Protein 8FDS (pdb70)

GO terms:
  GO:0005758 mitochondrial intermembrane space (C, IDA)
  GO:0039529 RIG-I signaling pathway (P, IDA)
  GO:0140374 antiviral innate immune response (P, IDA)
  GO:0140545 ATP-dependent protein disaggregase activity (F, IDA)
  GO:0005758 mitochondrial intermembrane space (C, EXP)
  GO:0016887 ATP hydrolysis activity (F, EXP)
  GO:0005758 mitochondrial intermembrane space (C, IMP)
  GO:0016887 ATP hydrolysis activity (F, IMP)
  GO:0030851 granulocyte differentiation (P, IMP)
  GO:0140545 ATP-dependent protein disaggregase activity (F, IMP)
  GO:0005515 protein binding (F, IPI)
  GO:0005739 mitochondrion (C, HTP)
  GO:0034605 cellular response to heat (P, IDA)

Radius of gyration: 15.97 Å; Cα contacts (8 Å, |Δi|>4): 301; chains: 1; bounding box: 43×37×33 Å

InterPro domains:
  IPR001270 ClpA/B family [PR00300] (377-395)
  IPR001270 ClpA/B family [PR00300] (423-441)
  IPR001270 ClpA/B family [PR00300] (452-470)
  IPR001270 ClpA/B family [PR00300] (485-499)
  IPR002110 Ankyrin repeat [PF12796] (130-196)
  IPR002110 Ankyrin repeat [PF12796] (258-323)
  IPR002110 Ankyrin repeat [PS50088] (133-165)
  IPR002110 Ankyrin repeat [PS50088] (166-198)
  IPR002110 Ankyrin repeat [PS50088] (265-297)
  IPR002110 Ankyrin repeat [SM00248] (133-162)
  IPR002110 Ankyrin repeat [SM00248] (166-195)
  IPR002110 Ankyrin repeat [SM00248] (265-294)
  IPR003593 AAA+ ATPase domain [SM00382] (373-527)
  IPR003959 ATPase, AAA-type, core [PF07724] (376-565)
  IPR019489 Clp ATPase, C-terminal [PF10431] (574-650)
  IPR019489 Clp ATPase, C-terminal [SM01086] (571-660)
  IPR027417 P-loop containing nucleoside triphosphate hydrolase [G3DSA:3.40.50.300] (332-569)
  IPR027417 P-loop containing nucleoside triphosphate hydrolase [SSF52540] (339-656)
  IPR036770 Ankyrin repeat-containing domain superfamily [G3DSA:1.25.40.20] (120-212)
  IPR036770 Ankyrin repeat-containing domain superfamily [G3DSA:1.25.40.20] (244-331)

Sequence (178 aa):
PSNKDAALLEAARANNMQQEVSRLLSEGADVNAKHRLGWTALMVAAINRNNSVVQVLLAAGADPNLGDDFSSVYKTAKEQGIHSLEVLITREDDFNNRLNNRASFKGCTALHYAVLADDYRTVKELLDGGANPLQRNEEMGHTPLDYAREGEVMKLLRTSSEAKYQEKQRKRELEEHHHHHH

Structure (mmCIF, N/CA/C/O backbone):
data_8FDS
#
_entry.id   8FDS
#
_cell.length_a   60.440
_cell.length_b   60.440
_cell.length_c   180.313
_cell.angle_alpha   90.00
_cell.angle_beta   90.00
_cell.angle_gamma   120.00
#
_symmetry.space_group_name_H-M   'P 65 2 2'
#
loop_
_entity.id
_entity.type
_entity.pdbx_description
1 polymer 'Caseinolytic peptidase B protein homolog'
2 non-polymer 'FORMIC ACID'
3 water water
#
loop_
_atom_site.group_PDB
_atom_site.id
_atom_site.type_symbol
_atom_site.label_atom_id
_atom_site.label_alt_id
_atom_site.label_comp_id
_atom_site.label_asym_id
_atom_site.label_entity_id
_atom_site.label_seq_id
_atom_site.pdbx_PDB_ins_code
_atom_site.Cartn_x
_atom_site.Cartn_y
_atom_site.Cartn_z
_atom_site.occupancy
_atom_site.B_iso_or_equiv
_atom_site.auth_seq_id
_atom_site.auth_comp_id
_atom_site.auth_asym_id
_atom_site.auth_atom_id
_atom_site.pdbx_PDB_model_num
ATOM 1 N N . PRO A 1 5 ? -23.188 21.334 7.206 1.00 61.85 131 PRO A N 1
ATOM 2 C CA . PRO A 1 5 ? -22.355 21.738 8.344 1.00 64.63 131 PRO A CA 1
ATOM 3 C C . PRO A 1 5 ? -22.752 23.096 8.936 1.00 59.69 131 PRO A C 1
ATOM 4 O O . PRO A 1 5 ? -23.556 23.809 8.348 1.00 58.09 131 PRO A O 1
ATOM 8 N N . SER A 1 6 ? -22.181 23.426 10.094 1.00 51.23 132 SER A N 1
ATOM 9 C CA . SER A 1 6 ? -22.431 24.675 10.804 1.00 44.22 132 SER A CA 1
ATOM 10 C C . SER A 1 6 ? -21.983 25.884 9.977 1.00 36.96 132 SER A C 1
ATOM 11 O O . SER A 1 6 ? -21.283 25.755 8.971 1.00 35.01 132 SER A O 1
ATOM 14 N N . ASN A 1 7 ? -22.374 27.083 10.437 1.00 35.11 133 ASN A N 1
ATOM 15 C CA . ASN A 1 7 ? -22.005 28.311 9.733 1.00 32.08 133 ASN A CA 1
ATOM 16 C C . ASN A 1 7 ? -20.495 28.517 9.708 1.00 29.53 133 ASN A C 1
ATOM 17 O O . ASN A 1 7 ? -19.936 28.904 8.675 1.00 28.90 133 ASN A O 1
ATOM 22 N N . LYS A 1 8 ? -19.823 28.276 10.841 1.00 31.50 134 LYS A N 1
ATOM 23 C CA . LYS A 1 8 ? -18.374 28.448 10.913 1.00 32.70 134 LYS A CA 1
ATOM 24 C C . LYS A 1 8 ? -17.644 27.446 10.019 1.00 31.72 134 LYS A C 1
ATOM 25 O O . LYS A 1 8 ? -16.646 27.791 9.370 1.00 28.87 134 LYS A O 1
ATOM 31 N N . ASP A 1 9 ? -18.101 26.188 10.003 1.00 28.71 135 ASP A N 1
ATOM 32 C CA . ASP A 1 9 ? -17.489 25.180 9.141 1.00 30.90 135 ASP A CA 1
ATOM 33 C C . ASP A 1 9 ? -17.702 25.512 7.669 1.00 29.13 135 ASP A C 1
ATOM 34 O O . ASP A 1 9 ? -16.812 25.278 6.839 1.00 28.69 135 ASP A O 1
ATOM 39 N N . ALA A 1 10 ? -18.890 26.029 7.322 1.00 29.01 136 ALA A N 1
ATOM 40 C CA . ALA A 1 10 ? -19.166 26.396 5.933 1.00 24.96 136 ALA A CA 1
ATOM 41 C C . ALA A 1 10 ? -18.313 27.581 5.498 1.00 26.86 136 ALA A C 1
ATOM 42 O O . ALA A 1 10 ? -17.794 27.605 4.372 1.00 24.59 136 ALA A O 1
ATOM 44 N N . ALA A 1 11 ? -18.159 28.575 6.378 1.00 24.09 137 ALA A N 1
ATOM 45 C CA . ALA A 1 11 ? -17.291 29.707 6.072 1.00 25.42 137 ALA A CA 1
ATOM 46 C C . ALA A 1 11 ? -15.837 29.263 5.948 1.00 27.88 137 ALA A C 1
ATOM 47 O O . ALA A 1 11 ? -15.092 29.815 5.131 1.00 27.68 137 ALA A O 1
ATOM 49 N N . LEU A 1 12 ? -15.412 28.281 6.746 1.00 24.20 138 LEU A N 1
ATOM 50 C CA . LEU A 1 12 ? -14.022 27.831 6.666 1.00 27.73 138 LEU A CA 1
ATOM 51 C C . LEU A 1 12 ? -13.735 27.192 5.318 1.00 25.77 138 LEU A C 1
ATOM 52 O O . LEU A 1 12 ? -12.690 27.443 4.702 1.00 25.61 138 LEU A O 1
ATOM 57 N N . LEU A 1 13 ? -14.650 26.356 4.843 1.00 23.39 139 LEU A N 1
ATOM 58 C CA . LEU A 1 13 ? -14.455 25.751 3.530 1.00 24.91 139 LEU A CA 1
ATOM 59 C C . LEU A 1 13 ? -14.352 26.815 2.451 1.00 28.14 139 LEU A C 1
ATOM 60 O O . LEU A 1 13 ? -13.516 26.712 1.545 1.00 25.94 139 LEU A O 1
ATOM 65 N N . GLU A 1 14 ? -15.175 27.868 2.542 1.00 26.46 140 GLU A N 1
ATOM 66 C CA . GLU A 1 14 ? -15.086 28.928 1.546 1.00 26.45 140 GLU A CA 1
ATOM 67 C C . GLU A 1 14 ? -13.784 29.715 1.682 1.00 27.78 140 GLU A C 1
ATOM 68 O O . GLU A 1 14 ? -13.167 30.062 0.672 1.00 32.10 140 GLU A O 1
ATOM 74 N N . ALA A 1 15 ? -13.348 30.015 2.911 1.00 27.84 141 ALA A N 1
ATOM 75 C CA . ALA A 1 15 ? -12.090 30.745 3.072 1.00 29.07 141 ALA A CA 1
ATOM 76 C C . ALA A 1 15 ? -10.900 29.907 2.625 1.00 30.23 141 ALA A C 1
ATOM 77 O O . ALA A 1 15 ? -9.920 30.455 2.106 1.00 28.33 141 ALA A O 1
ATOM 79 N N . ALA A 1 16 ? -10.965 28.590 2.828 1.00 26.29 142 ALA A N 1
ATOM 80 C CA . ALA A 1 16 ? -9.892 27.707 2.377 1.00 24.79 142 ALA A CA 1
ATOM 81 C C . ALA A 1 16 ? -9.836 27.658 0.859 1.00 27.45 142 ALA A C 1
ATOM 82 O O . ALA A 1 16 ? -8.747 27.672 0.264 1.00 26.64 142 ALA A O 1
ATOM 84 N N . ARG A 1 17 ? -11.010 27.651 0.214 1.00 24.47 143 ARG A N 1
ATOM 85 C CA . ARG A 1 17 ? -11.077 27.704 -1.239 1.00 27.55 143 ARG A CA 1
ATOM 86 C C . ARG A 1 17 ? -10.564 29.036 -1.776 1.00 30.88 143 ARG A C 1
ATOM 87 O O . ARG A 1 17 ? -9.838 29.066 -2.773 1.00 29.74 143 ARG A O 1
ATOM 95 N N . ALA A 1 18 ? -10.940 30.147 -1.141 1.00 27.96 144 ALA A N 1
ATOM 96 C CA . ALA A 1 18 ? -10.635 31.482 -1.639 1.00 30.60 144 ALA A CA 1
ATOM 97 C C . ALA A 1 18 ? -9.229 31.957 -1.291 1.00 34.00 144 ALA A C 1
ATOM 98 O O . ALA A 1 18 ? -8.864 33.067 -1.698 1.00 33.98 144 ALA A O 1
ATOM 100 N N . ASN A 1 19 ? -8.439 31.167 -0.559 1.00 27.22 145 ASN A N 1
ATOM 101 C CA . ASN A 1 19 ? -7.085 31.577 -0.140 1.00 33.90 145 ASN A CA 1
ATOM 102 C C . ASN A 1 19 ? -7.137 32.837 0.716 1.00 38.51 145 ASN A C 1
ATOM 103 O O . ASN A 1 19 ? -6.280 33.723 0.618 1.00 38.10 145 ASN A O 1
ATOM 108 N N . ASN A 1 20 ? -8.163 32.918 1.557 1.00 36.80 146 ASN A N 1
ATOM 109 C CA . ASN A 1 20 ? -8.360 34.064 2.435 1.00 41.24 146 ASN A CA 1
ATOM 110 C C . ASN A 1 20 ? -7.703 33.703 3.755 1.00 41.52 146 ASN A C 1
ATOM 111 O O . ASN A 1 20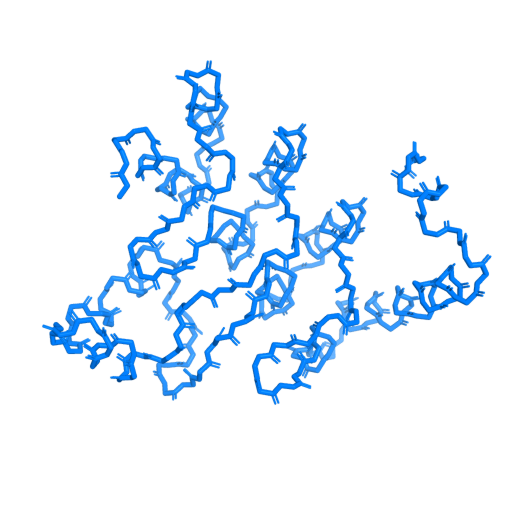 ? -8.283 33.012 4.599 1.00 38.61 146 ASN A O 1
ATOM 116 N N . MET A 1 21 ? -6.471 34.167 3.925 1.00 47.82 147 MET A N 1
ATOM 117 C CA . MET A 1 21 ? -5.655 33.685 5.026 1.00 49.64 147 MET A CA 1
ATOM 118 C C . MET A 1 21 ? -6.156 34.210 6.367 1.00 48.34 147 MET A C 1
ATOM 119 O O . MET A 1 21 ? -6.166 33.471 7.362 1.00 45.92 147 MET A O 1
ATOM 124 N N A GLN A 1 22 ? -6.588 35.474 6.406 0.49 50.49 148 GLN A N 1
ATOM 125 N N B GLN A 1 22 ? -6.579 35.478 6.410 0.51 50.49 148 GLN A N 1
ATOM 126 C CA A GLN A 1 22 ? -7.081 36.053 7.651 0.49 51.04 148 GLN A CA 1
ATOM 127 C CA B GLN A 1 22 ? -7.084 36.059 7.651 0.51 51.03 148 GLN A CA 1
ATOM 128 C C A GLN A 1 22 ? -8.301 35.296 8.161 0.49 49.05 148 GLN A C 1
ATOM 129 C C B GLN A 1 22 ? -8.301 35.298 8.160 0.51 49.05 148 GLN A C 1
ATOM 130 O O A GLN A 1 22 ? -8.398 34.990 9.355 0.49 51.13 148 GLN A O 1
ATOM 131 O O B GLN A 1 22 ? -8.396 34.987 9.354 0.51 51.15 148 GLN A O 1
ATOM 142 N N . GLU A 1 23 ? -9.238 34.976 7.264 1.00 47.45 149 GLU A N 1
ATOM 143 C CA . GLU A 1 23 ? -10.478 34.335 7.686 1.00 41.91 149 GLU A CA 1
ATOM 144 C C . GLU A 1 23 ? -10.253 32.911 8.172 1.00 37.87 149 GLU A C 1
ATOM 145 O O . GLU A 1 23 ? -10.865 32.497 9.161 1.00 37.72 149 GLU A O 1
ATOM 151 N N . VAL A 1 24 ? -9.414 32.128 7.483 1.00 39.54 150 VAL A N 1
ATOM 152 C CA . VAL A 1 24 ? -9.117 30.782 7.979 1.00 33.74 150 VAL A CA 1
ATOM 153 C C . VAL A 1 24 ? -8.662 30.832 9.434 1.00 39.85 150 VAL A C 1
ATOM 154 O O . VAL A 1 24 ? -9.192 30.114 10.293 1.00 32.23 150 VAL A O 1
ATOM 158 N N . SER A 1 25 ? -7.661 31.669 9.726 1.00 40.80 151 SER A N 1
ATOM 159 C CA . SER A 1 25 ? -7.166 31.785 11.096 1.00 46.79 151 SER A CA 1
ATOM 160 C C . SER A 1 25 ? -8.278 32.188 12.056 1.00 45.93 151 SER A C 1
ATOM 161 O O . SER A 1 25 ? -8.447 31.576 13.118 1.00 46.10 151 SER A O 1
ATOM 164 N N . ARG A 1 26 ? -9.043 33.224 11.704 1.00 45.14 152 ARG A N 1
ATOM 165 C CA . ARG A 1 26 ? -10.122 33.665 12.582 1.00 43.03 152 ARG A CA 1
ATOM 166 C C . ARG A 1 26 ? -11.084 32.525 12.890 1.00 43.77 152 ARG A C 1
ATOM 167 O O . ARG A 1 26 ? -11.390 32.257 14.059 1.00 44.53 152 ARG A O 1
ATOM 175 N N . LEU A 1 27 ? -11.551 31.821 11.850 1.00 42.86 153 LEU A N 1
ATOM 176 C CA . LEU A 1 27 ? -12.582 30.804 12.042 1.00 39.63 153 LEU A CA 1
ATOM 177 C C . LEU A 1 27 ? -12.076 29.660 12.915 1.00 38.77 153 LEU A C 1
ATOM 178 O O . LEU A 1 27 ? -12.810 29.149 13.769 1.00 42.54 153 LEU A O 1
ATOM 183 N N . LEU A 1 28 ? -10.820 29.251 12.727 1.00 39.30 154 LEU A N 1
ATOM 184 C CA . LEU A 1 28 ? -10.269 28.187 13.561 1.00 43.12 154 LEU A CA 1
ATOM 185 C C . LEU A 1 28 ? -10.261 28.587 15.038 1.00 47.10 154 LEU A C 1
ATOM 186 O O . LEU A 1 28 ? -10.572 27.765 15.909 1.00 46.34 154 LEU A O 1
ATOM 191 N N . SER A 1 29 ? -9.967 29.861 15.337 1.00 50.31 155 SER A N 1
ATOM 192 C CA . SER A 1 29 ? -9.932 30.298 16.734 1.00 50.57 155 SER A CA 1
ATOM 193 C C . SER A 1 29 ? -11.319 30.405 17.352 1.00 49.37 155 SER A C 1
ATOM 194 O O . SER A 1 29 ? -11.437 30.353 18.581 1.00 51.36 155 SER A O 1
ATOM 197 N N . GLU A 1 30 ? -12.362 30.569 16.541 1.00 46.35 156 GLU A N 1
ATOM 198 C CA . GLU A 1 30 ? -13.736 30.607 17.026 1.00 49.04 156 GLU A CA 1
ATOM 199 C C . GLU A 1 30 ? -14.374 29.230 17.138 1.00 46.25 156 GLU A C 1
ATOM 200 O O . GLU A 1 30 ? -15.571 29.145 17.423 1.00 50.31 156 GLU A O 1
ATOM 206 N N . GLY A 1 31 ? -13.623 28.157 16.903 1.00 45.11 157 GLY A N 1
ATOM 207 C CA . GLY A 1 31 ? -14.132 26.813 17.076 1.00 46.67 157 GLY A CA 1
ATOM 208 C C . GLY A 1 31 ? -14.495 26.045 15.818 1.00 41.63 157 GLY A C 1
ATOM 209 O O . GLY A 1 31 ? -15.083 24.962 15.933 1.00 44.68 157 GLY A O 1
ATOM 210 N N . ALA A 1 32 ? -14.176 26.556 14.629 1.00 42.50 158 ALA A N 1
ATOM 211 C CA . ALA A 1 32 ? -14.443 25.807 13.402 1.00 39.28 158 ALA A CA 1
ATOM 212 C C . ALA A 1 32 ? -13.649 24.508 13.381 1.00 39.79 158 ALA A C 1
ATOM 213 O O . ALA A 1 32 ? -12.479 24.472 13.767 1.00 37.98 158 ALA A O 1
ATOM 215 N N . ASP A 1 33 ? -14.292 23.439 12.916 1.00 34.85 159 ASP A N 1
ATOM 216 C CA . ASP A 1 33 ? -13.651 22.128 12.827 1.00 39.66 159 ASP A CA 1
ATOM 217 C C . ASP A 1 33 ? -12.573 22.152 11.744 1.00 33.97 159 ASP A C 1
ATOM 218 O O . ASP A 1 33 ? -12.848 22.472 10.581 1.00 31.73 159 ASP A O 1
ATOM 223 N N . VAL A 1 34 ? -11.336 21.826 12.132 1.00 31.23 160 VAL A N 1
ATOM 224 C CA . VAL A 1 34 ? -10.228 21.841 11.186 1.00 33.86 160 VAL A CA 1
ATOM 225 C C . VAL A 1 34 ? -10.406 20.786 10.103 1.00 33.24 160 VAL A C 1
ATOM 226 O O . VAL A 1 34 ? -9.847 20.913 9.008 1.00 27.76 160 VAL A O 1
ATOM 230 N N . ASN A 1 35 ? -11.187 19.746 10.379 1.00 29.39 161 ASN A N 1
ATOM 231 C CA . ASN A 1 35 ? -11.551 18.741 9.394 1.00 28.66 161 ASN A CA 1
ATOM 232 C C . ASN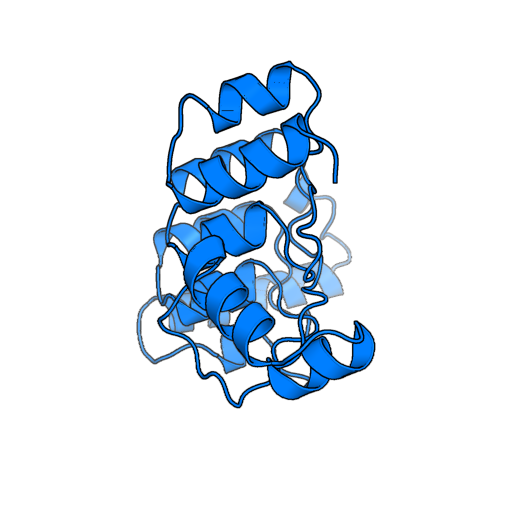 A 1 35 ? -12.950 18.978 8.833 1.00 31.67 161 ASN A C 1
ATOM 233 O O . ASN A 1 35 ? -13.633 18.018 8.465 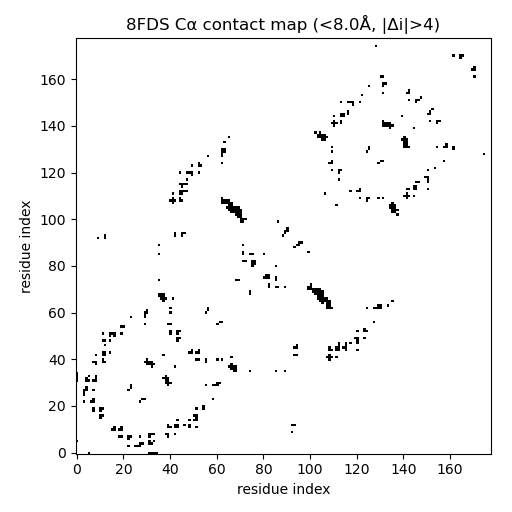1.00 34.01 161 ASN A O 1
ATOM 238 N N . ALA A 1 36 ? -13.391 20.244 8.781 1.00 30.49 162 ALA A N 1
ATOM 239 C CA . ALA A 1 36 ? -14.710 20.571 8.254 1.00 32.75 162 ALA A CA 1
ATOM 240 C C . ALA A 1 36 ? -14.910 19.933 6.887 1.00 28.96 162 ALA A C 1
ATOM 241 O O . ALA A 1 36 ? -14.022 19.969 6.032 1.00 29.44 162 ALA A O 1
ATOM 243 N N . LYS A 1 37 ? -16.093 19.350 6.707 1.00 30.84 163 LYS A N 1
ATOM 244 C CA . LYS A 1 37 ? -16.481 18.550 5.555 1.00 27.22 163 LYS A CA 1
ATOM 245 C C . LYS A 1 37 ? -17.669 19.196 4.850 1.00 25.45 163 LYS A C 1
ATOM 246 O O . LYS A 1 37 ? -18.696 19.472 5.479 1.00 27.18 163 LYS A O 1
ATOM 252 N N . HIS A 1 38 ? -17.526 19.438 3.549 1.00 22.58 164 HIS A N 1
ATOM 253 C CA . HIS A 1 38 ? -18.607 19.938 2.706 1.00 27.25 164 HIS A CA 1
ATOM 254 C C . HIS A 1 38 ? -19.721 18.897 2.613 1.00 24.43 164 HIS A C 1
ATOM 255 O O . HIS A 1 38 ? -19.470 17.689 2.697 1.00 23.94 164 HIS A O 1
ATOM 262 N N . ARG A 1 39 ? -20.962 19.366 2.426 1.00 26.55 165 ARG A N 1
ATOM 263 C CA . ARG A 1 39 ? -22.068 18.420 2.267 1.00 29.29 165 ARG A CA 1
ATOM 264 C C . ARG A 1 39 ? -21.809 17.442 1.133 1.00 28.62 165 ARG A C 1
ATOM 265 O O . ARG A 1 39 ? -22.263 16.298 1.192 1.00 29.19 165 ARG A O 1
ATOM 273 N N . LEU A 1 40 ? -21.060 17.850 0.114 1.00 24.67 166 LEU A N 1
ATOM 274 C CA . LEU A 1 40 ? -20.740 16.928 -0.965 1.00 26.99 166 LEU A CA 1
ATOM 275 C C . LEU A 1 40 ? -19.478 16.092 -0.738 1.00 27.47 166 LEU A C 1
ATOM 276 O O . LEU A 1 40 ? -19.135 15.295 -1.611 1.00 25.74 166 LEU A O 1
ATOM 281 N N . GLY A 1 41 ? -18.770 16.229 0.388 1.00 25.69 167 GLY A N 1
ATOM 282 C CA . GLY A 1 41 ? -17.796 15.203 0.735 1.00 26.01 167 GLY A CA 1
ATOM 283 C C . GLY A 1 41 ? -16.343 15.533 1.058 1.00 23.98 167 GLY A C 1
ATOM 284 O O . GLY A 1 41 ? -15.657 14.684 1.646 1.00 24.86 167 GLY A O 1
ATOM 285 N N . TRP A 1 42 ? -15.845 16.711 0.663 1.00 20.30 168 TRP A N 1
ATOM 286 C CA . TRP A 1 42 ? -14.434 17.078 0.775 1.00 20.68 168 TRP A CA 1
ATOM 287 C C . TRP A 1 42 ? -14.174 17.949 1.985 1.00 22.62 168 TRP A C 1
ATOM 288 O O . TRP A 1 42 ? -15.083 18.579 2.531 1.00 22.42 168 TRP A O 1
ATOM 299 N N . THR A 1 43 ? -12.900 18.029 2.354 1.00 20.65 169 THR A N 1
ATOM 300 C CA . THR A 1 43 ? -12.463 18.790 3.516 1.00 22.20 169 THR A CA 1
ATOM 301 C C . THR A 1 43 ? -11.851 20.129 3.106 1.00 19.52 169 THR A C 1
ATOM 302 O O . THR A 1 43 ? -11.549 20.384 1.939 1.00 22.29 169 THR A O 1
ATOM 306 N N . ALA A 1 44 ? -11.674 20.996 4.109 1.00 20.80 170 ALA A N 1
ATOM 307 C CA . ALA A 1 44 ? -10.960 22.256 3.895 1.00 24.04 170 ALA A CA 1
ATOM 308 C C . ALA A 1 44 ? -9.536 22.027 3.410 1.00 21.66 170 ALA A C 1
ATOM 309 O O . ALA A 1 44 ? -9.001 22.836 2.647 1.00 23.01 170 ALA A O 1
ATOM 311 N N . LEU A 1 45 ? -8.895 20.956 3.865 1.00 18.97 171 LEU A N 1
ATOM 312 C CA . LEU A 1 45 ? -7.533 20.682 3.413 1.00 21.04 171 LEU A CA 1
ATOM 313 C C . LEU A 1 45 ? -7.514 20.262 1.947 1.00 21.30 171 LEU A C 1
ATOM 314 O O . LEU A 1 45 ? -6.621 20.672 1.187 1.00 21.55 171 LEU A O 1
ATOM 319 N N . MET A 1 46 ? -8.504 19.467 1.523 1.00 19.64 172 MET A N 1
ATOM 320 C CA . MET A 1 46 ? -8.568 19.062 0.123 1.00 18.22 172 MET A CA 1
ATOM 321 C C . MET A 1 46 ? -8.805 20.248 -0.787 1.00 19.77 172 MET A C 1
ATOM 322 O O . MET A 1 46 ? -8.224 20.324 -1.881 1.00 22.49 172 MET A O 1
ATOM 327 N N . VAL A 1 47 ? -9.716 21.148 -0.402 1.00 20.47 173 VAL A N 1
ATOM 328 C CA . VAL A 1 47 ? -10.003 22.244 -1.303 1.00 19.90 173 VAL A CA 1
ATOM 329 C C . VAL A 1 47 ? -8.868 23.254 -1.305 1.00 21.95 173 VAL A C 1
ATOM 330 O O . VAL A 1 47 ? -8.582 23.862 -2.343 1.00 23.72 173 VAL A O 1
ATOM 334 N N . ALA A 1 48 ? -8.168 23.423 -0.175 1.00 20.79 174 ALA A N 1
ATOM 335 C CA . ALA A 1 48 ? -6.950 24.223 -0.215 1.00 21.78 174 ALA A CA 1
ATOM 336 C C . ALA A 1 48 ? -5.921 23.612 -1.159 1.00 22.07 174 ALA A C 1
ATOM 337 O O . ALA A 1 48 ? -5.258 24.329 -1.914 1.00 21.43 174 ALA A O 1
ATOM 339 N N . ALA A 1 49 ? -5.801 22.286 -1.165 1.00 18.72 175 ALA A N 1
ATOM 340 C CA . ALA A 1 49 ? -4.750 21.640 -1.948 1.00 22.43 175 ALA A CA 1
ATOM 341 C C . ALA A 1 49 ? -5.012 21.737 -3.449 1.00 21.18 175 ALA A C 1
ATOM 342 O O . ALA A 1 49 ? -4.104 22.069 -4.213 1.00 22.93 175 ALA A O 1
ATOM 344 N N . ILE A 1 50 ? -6.239 21.440 -3.900 1.00 19.98 176 ILE A N 1
ATOM 345 C CA . ILE A 1 50 ? -6.518 21.485 -5.340 1.00 22.80 176 ILE A CA 1
ATOM 346 C C . ILE A 1 50 ? -6.336 22.895 -5.883 1.00 21.61 176 ILE A C 1
ATOM 347 O O . ILE A 1 50 ? -6.037 23.071 -7.069 1.00 23.26 176 ILE A O 1
ATOM 352 N N . ASN A 1 51 ? -6.495 23.907 -5.041 1.00 22.90 177 ASN A N 1
ATOM 353 C CA . ASN A 1 51 ? -6.367 25.303 -5.449 1.00 24.01 177 ASN A CA 1
ATOM 354 C C . ASN A 1 51 ? -4.961 25.871 -5.215 1.00 26.41 177 ASN A C 1
ATOM 355 O O . ASN A 1 51 ? -4.750 27.071 -5.421 1.00 27.95 177 ASN A O 1
ATOM 360 N N . ARG A 1 52 ? -3.995 25.034 -4.824 1.00 23.53 178 ARG A N 1
ATOM 361 C CA . ARG A 1 52 ? -2.593 25.442 -4.668 1.00 24.51 178 ARG A CA 1
ATOM 362 C C . ARG A 1 52 ? -2.436 26.491 -3.576 1.00 29.99 178 ARG A C 1
ATOM 363 O O . ARG A 1 52 ? -1.522 27.310 -3.612 1.00 28.27 178 ARG A O 1
ATOM 371 N N . ASN A 1 53 ? -3.333 26.460 -2.591 1.00 24.77 179 ASN A N 1
ATOM 372 C CA . ASN A 1 53 ? -3.307 27.404 -1.475 1.00 27.26 179 ASN A CA 1
ATOM 373 C C . ASN A 1 53 ? -2.421 26.857 -0.354 1.00 27.69 179 ASN A C 1
ATOM 374 O O . ASN A 1 53 ? -2.879 26.473 0.722 1.00 27.97 179 ASN A O 1
ATOM 379 N N . ASN A 1 54 ? -1.109 26.847 -0.626 1.00 33.25 180 ASN A N 1
ATOM 380 C CA . ASN A 1 54 ? -0.176 26.193 0.294 1.00 35.57 180 ASN A CA 1
ATOM 381 C C . ASN A 1 54 ? -0.110 26.904 1.642 1.00 33.49 180 ASN A C 1
ATOM 382 O O . ASN A 1 54 ? 0.182 26.270 2.659 1.00 32.64 180 ASN A O 1
ATOM 387 N N . SER A 1 55 ? -0.384 28.209 1.686 1.00 37.46 181 SER A N 1
ATOM 388 C CA . SER A 1 55 ? -0.425 28.880 2.980 1.00 33.98 181 SER A CA 1
ATOM 389 C C . SER A 1 55 ? -1.620 28.418 3.809 1.00 34.13 181 SER A C 1
ATOM 390 O O . SER A 1 55 ? -1.501 28.245 5.027 1.00 34.72 181 SER A O 1
ATOM 393 N N . VAL A 1 56 ? -2.773 28.186 3.174 1.00 30.57 182 VAL A N 1
ATOM 394 C CA . VAL A 1 56 ? -3.908 27.635 3.916 1.00 32.23 182 VAL A CA 1
ATOM 395 C C . VAL A 1 56 ? -3.602 26.211 4.374 1.00 26.50 182 VAL A C 1
ATOM 396 O O . VAL A 1 56 ? -3.965 25.808 5.487 1.00 28.72 182 VAL A O 1
ATOM 400 N N . VAL A 1 57 ? -2.921 25.425 3.535 1.00 28.24 183 VAL A N 1
ATOM 401 C CA . VAL A 1 57 ? -2.575 24.060 3.929 1.00 27.54 183 VAL A CA 1
ATOM 402 C C . VAL A 1 57 ? -1.687 24.089 5.173 1.00 30.02 183 VAL A C 1
ATOM 403 O O . VAL A 1 57 ? -1.921 23.346 6.138 1.00 30.04 183 VAL A O 1
ATOM 407 N N . GLN A 1 58 ? -0.691 24.988 5.188 1.00 33.03 184 GLN A N 1
ATOM 408 C CA . GLN A 1 58 ? 0.173 25.152 6.361 1.00 33.95 184 GLN A CA 1
ATOM 409 C C . GLN A 1 58 ? -0.629 25.409 7.630 1.00 35.38 184 GLN A C 1
ATOM 410 O O . GLN A 1 58 ? -0.373 24.804 8.679 1.00 34.08 184 GLN A O 1
ATOM 416 N N . VAL A 1 59 ? -1.600 26.321 7.552 1.00 33.72 185 VAL A N 1
ATOM 417 C CA . VAL A 1 59 ? -2.372 26.712 8.725 1.00 33.06 185 VAL A CA 1
ATOM 418 C C . VAL A 1 59 ? -3.235 25.562 9.215 1.00 35.41 185 VAL A C 1
ATOM 419 O O . VAL A 1 59 ? -3.318 25.302 10.421 1.00 31.38 185 VAL A O 1
ATOM 423 N N . LEU A 1 60 ? -3.927 24.880 8.293 1.00 28.58 186 LEU A N 1
ATOM 424 C CA . LEU A 1 60 ? -4.786 23.776 8.705 1.00 29.24 186 LEU A CA 1
ATOM 425 C C . LEU A 1 60 ? -3.982 22.669 9.371 1.00 28.54 186 LEU A C 1
ATOM 426 O O . LEU A 1 60 ? -4.405 22.110 10.391 1.00 29.13 186 LEU A O 1
ATOM 431 N N . LEU A 1 61 ? -2.833 22.318 8.795 1.00 26.71 187 LEU A N 1
ATOM 432 C CA . LEU A 1 61 ? -2.015 21.264 9.384 1.00 26.65 187 LEU A CA 1
ATOM 433 C C . LEU A 1 61 ? -1.549 21.664 10.778 1.00 31.56 187 LEU A C 1
ATOM 434 O O . LEU A 1 61 ? -1.553 20.844 11.702 1.00 32.50 187 LEU A O 1
ATOM 439 N N . ALA A 1 62 ? -1.191 22.941 10.957 1.00 33.67 188 ALA A N 1
ATOM 440 C CA . ALA A 1 62 ? -0.735 23.423 12.260 1.00 30.78 188 ALA A CA 1
ATOM 441 C C . ALA A 1 62 ? -1.825 23.328 13.318 1.00 35.15 188 ALA A C 1
ATOM 442 O O . ALA A 1 62 ? -1.522 23.095 14.498 1.00 35.13 188 ALA A O 1
ATOM 444 N N . ALA A 1 63 ? -3.089 23.505 12.927 1.00 32.55 189 ALA A N 1
ATOM 445 C CA . ALA A 1 63 ? -4.225 23.383 13.829 1.00 35.28 189 ALA A CA 1
ATOM 446 C C . ALA A 1 63 ? -4.736 21.958 13.952 1.00 36.95 189 ALA A C 1
ATOM 447 O O . ALA A 1 63 ? -5.804 21.751 14.545 1.00 35.98 189 ALA A O 1
ATOM 449 N N . GLY A 1 64 ? -4.031 20.982 13.380 1.00 31.70 190 GLY A N 1
ATOM 450 C CA . GLY A 1 64 ? -4.316 19.585 13.633 1.00 33.52 190 GLY A CA 1
ATOM 451 C C . GLY A 1 64 ? -5.096 18.844 12.567 1.00 32.06 190 GLY A C 1
ATOM 452 O O . GLY A 1 64 ? -5.518 17.707 12.822 1.00 30.79 190 GLY A O 1
ATOM 453 N N . ALA A 1 65 ? -5.281 19.437 11.382 1.00 31.31 191 ALA A N 1
ATOM 454 C CA . ALA A 1 65 ? -5.982 18.751 10.308 1.00 33.19 191 ALA A CA 1
ATOM 455 C C . ALA A 1 65 ? -5.357 17.385 10.063 1.00 30.03 191 ALA A C 1
ATOM 456 O O . ALA A 1 65 ? -4.128 17.235 10.052 1.00 27.95 191 ALA A O 1
ATOM 458 N N . ASP A 1 66 ? -6.211 16.377 9.889 1.00 30.76 192 ASP A N 1
ATOM 459 C CA . ASP A 1 66 ? -5.748 15.049 9.499 1.00 23.64 192 ASP A CA 1
ATOM 460 C C . ASP A 1 66 ? -5.421 15.065 8.005 1.00 26.00 192 ASP A C 1
ATOM 461 O O . ASP A 1 66 ? -6.317 15.254 7.170 1.00 25.35 192 ASP A O 1
ATOM 466 N N . PRO A 1 67 ? -4.155 14.893 7.623 1.00 27.48 193 PRO A N 1
ATOM 467 C CA . PRO A 1 67 ? -3.815 14.937 6.198 1.00 25.74 193 PRO A CA 1
ATOM 468 C C . PRO A 1 67 ? -4.332 13.751 5.396 1.00 21.08 193 PRO A C 1
ATOM 469 O O . PRO A 1 67 ? -4.341 13.839 4.162 1.00 23.45 193 PRO A O 1
ATOM 473 N N . ASN A 1 68 ? -4.792 12.671 6.031 1.00 24.51 194 ASN A N 1
ATOM 474 C CA . ASN A 1 68 ? -5.059 11.417 5.329 1.00 23.35 194 ASN A CA 1
ATOM 475 C C . ASN A 1 68 ? -6.542 11.085 5.182 1.00 20.46 194 ASN A C 1
ATOM 476 O O . ASN A 1 68 ? -6.877 9.976 4.733 1.00 23.56 194 ASN A O 1
ATOM 481 N N . LEU A 1 69 ? -7.440 12.019 5.494 1.00 20.60 195 LEU A N 1
ATOM 482 C CA . LEU A 1 69 ? -8.852 11.811 5.181 1.00 22.11 195 LEU A CA 1
ATOM 483 C C . LEU A 1 69 ? -9.048 11.707 3.672 1.00 23.66 195 LEU A C 1
ATOM 484 O O . LEU A 1 69 ? -8.316 12.327 2.889 1.00 23.78 195 LEU A O 1
ATOM 489 N N . GLY A 1 70 ? -10.058 10.937 3.257 1.00 22.98 196 GLY A N 1
ATOM 490 C CA . GLY A 1 70 ? -10.376 10.769 1.845 1.00 26.59 196 GLY A CA 1
ATOM 491 C C . GLY A 1 70 ? -11.677 11.459 1.481 1.00 25.81 196 GLY A C 1
ATOM 492 O O . GLY A 1 70 ? -12.588 11.557 2.305 1.00 23.76 196 GLY A O 1
ATOM 493 N N . ASP A 1 71 ? -11.758 11.945 0.242 1.00 22.57 197 ASP A N 1
ATOM 494 C CA . ASP A 1 71 ? -12.949 12.647 -0.228 1.00 24.62 197 ASP A CA 1
ATOM 495 C C . ASP A 1 71 ? -14.131 11.687 -0.294 1.00 26.43 197 ASP A C 1
ATOM 496 O O . ASP A 1 71 ? -14.000 10.553 -0.745 1.00 24.50 197 ASP A O 1
ATOM 501 N N . ASP A 1 72 ? -15.302 12.140 0.155 1.00 22.29 198 ASP A N 1
ATOM 502 C CA . ASP A 1 72 ? -16.496 11.319 -0.008 1.00 26.09 198 ASP A CA 1
ATOM 503 C C . ASP A 1 72 ? -17.189 11.577 -1.340 1.00 25.67 198 ASP A C 1
ATOM 504 O O . ASP A 1 72 ? -18.071 10.799 -1.733 1.00 27.13 198 ASP A O 1
ATOM 509 N N . PHE A 1 73 ? -16.822 12.651 -2.033 1.00 22.07 199 PHE A N 1
ATOM 510 C CA . PHE A 1 73 ? -17.317 12.895 -3.381 1.00 23.97 199 PHE A CA 1
ATOM 511 C C . PHE A 1 73 ? -16.801 11.801 -4.301 1.00 27.26 199 PHE A C 1
ATOM 512 O O . PHE A 1 73 ? -15.642 11.388 -4.198 1.00 26.67 199 PHE A O 1
ATOM 520 N N . SER A 1 74 ? -17.671 11.305 -5.198 1.00 23.55 200 SER A N 1
ATOM 521 C CA . SER A 1 74 ? -17.260 10.260 -6.123 1.00 26.28 200 SER A CA 1
ATOM 522 C C . SER A 1 74 ? -17.196 10.903 -7.498 1.00 26.91 200 SER A C 1
ATOM 523 O O . SER A 1 74 ? -16.176 11.530 -7.836 1.00 26.60 200 SER A O 1
ATOM 526 N N . SER A 1 75 ? -18.234 10.801 -8.309 1.00 27.11 201 SER A N 1
ATOM 527 C CA . SER A 1 75 ? -18.365 11.559 -9.538 1.00 29.79 201 SER A CA 1
ATOM 528 C C . SER A 1 75 ? -19.630 12.394 -9.442 1.00 28.33 201 SER A C 1
ATOM 529 O O . SER A 1 75 ? -20.490 12.142 -8.595 1.00 29.12 201 SER A O 1
ATOM 532 N N . VAL A 1 76 ? -19.756 13.364 -10.350 1.00 25.68 202 VAL A N 1
ATOM 533 C CA . VAL A 1 76 ? -20.965 14.181 -10.390 1.00 25.19 202 VAL A CA 1
ATOM 534 C C . VAL A 1 76 ? -22.196 13.292 -10.488 1.00 30.55 202 VAL A C 1
ATOM 535 O O . VAL A 1 76 ? -23.162 13.457 -9.736 1.00 33.12 202 VAL A O 1
ATOM 539 N N . TYR A 1 77 ? -22.166 12.309 -11.390 1.00 29.82 203 TYR A N 1
ATOM 540 C CA . TYR A 1 77 ? -23.319 11.439 -11.596 1.00 30.27 203 TYR A CA 1
ATOM 541 C C . TYR A 1 77 ? -23.605 10.559 -10.382 1.00 33.56 203 TYR A C 1
ATOM 542 O O . TYR A 1 77 ? -24.761 10.425 -9.958 1.00 35.76 203 TYR A O 1
ATOM 551 N N . LYS A 1 78 ? -22.578 9.919 -9.831 1.00 33.29 204 LYS A N 1
ATOM 552 C CA . LYS A 1 78 ? -22.812 8.999 -8.726 1.00 35.66 204 LYS A CA 1
ATOM 553 C C . LYS A 1 78 ? -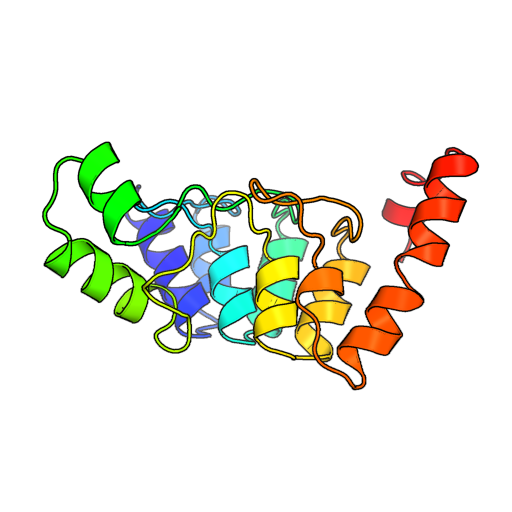23.177 9.751 -7.453 1.00 38.21 204 LYS A C 1
ATOM 554 O O . LYS A 1 78 ? -24.102 9.346 -6.739 1.00 39.65 204 LYS A O 1
ATOM 560 N N . THR A 1 79 ? -22.480 10.864 -7.167 1.00 36.24 205 THR A N 1
ATOM 561 C CA . THR A 1 79 ? -22.789 11.632 -5.960 1.00 36.55 205 THR A CA 1
ATOM 562 C C . THR A 1 79 ? -24.201 12.190 -6.023 1.00 35.10 205 THR A C 1
ATOM 563 O O . THR A 1 79 ? -24.913 12.233 -5.011 1.00 39.71 205 THR A O 1
ATOM 567 N N . ALA A 1 80 ? -24.625 12.622 -7.205 1.00 34.28 206 ALA A N 1
ATOM 568 C CA . ALA A 1 80 ? -25.980 13.135 -7.351 1.00 38.10 206 ALA A CA 1
ATOM 569 C C . ALA A 1 80 ? -27.011 12.069 -6.997 1.00 43.29 206 ALA A C 1
ATOM 570 O O . ALA A 1 80 ? -27.988 12.353 -6.294 1.00 41.50 206 ALA A O 1
ATOM 572 N N . LYS A 1 81 ? -26.787 10.825 -7.433 1.00 42.46 207 LYS A N 1
ATOM 573 C CA . LYS A 1 81 ? -27.705 9.738 -7.088 1.00 41.92 207 LYS A CA 1
ATOM 574 C C . LYS A 1 81 ? -27.695 9.429 -5.597 1.00 46.75 207 LYS A C 1
ATOM 575 O O . LYS A 1 81 ? -28.756 9.295 -4.975 1.00 51.88 207 LYS A O 1
ATOM 581 N N . GLU A 1 82 ? -26.507 9.275 -5.013 1.00 47.84 208 GLU A N 1
ATOM 582 C CA . GLU A 1 82 ? -26.401 8.918 -3.602 1.00 51.46 208 GLU A CA 1
ATOM 583 C C . GLU A 1 82 ? -26.979 9.987 -2.684 1.00 53.41 208 GLU A C 1
ATOM 584 O O . GLU A 1 82 ? -27.240 9.700 -1.510 1.00 57.56 208 GLU A O 1
ATOM 590 N N . GLN A 1 83 ? -27.194 11.202 -3.182 1.00 49.47 209 GLN A N 1
ATOM 591 C CA . GLN A 1 83 ? -27.762 12.278 -2.384 1.00 49.94 209 GLN A CA 1
ATOM 592 C C . GLN A 1 83 ? -29.153 12.698 -2.844 1.00 48.47 209 GLN A C 1
ATOM 593 O O . GLN A 1 83 ? -29.745 13.594 -2.235 1.00 46.44 209 GLN A O 1
ATOM 599 N N . GLY A 1 84 ? -29.690 12.080 -3.895 1.00 49.41 210 GLY A N 1
ATOM 600 C CA . GLY A 1 84 ? -31.036 12.386 -4.349 1.00 46.09 210 GLY A CA 1
ATOM 601 C C . GLY A 1 84 ? -31.242 13.804 -4.835 1.00 53.67 210 GLY A C 1
ATOM 602 O O . GLY A 1 84 ? -32.329 14.362 -4.654 1.00 54.96 210 GLY A O 1
ATOM 603 N N . ILE A 1 85 ? -30.224 14.407 -5.448 1.00 49.60 211 ILE A N 1
ATOM 604 C CA . ILE A 1 85 ? -30.328 15.742 -6.015 1.00 48.62 211 ILE A CA 1
ATOM 605 C C . ILE A 1 85 ? -29.908 15.651 -7.473 1.00 49.76 211 ILE A C 1
ATOM 606 O O . ILE A 1 85 ? -29.332 14.652 -7.909 1.00 46.15 211 ILE A O 1
ATOM 611 N N . HIS A 1 86 ? -30.225 16.686 -8.246 1.00 45.20 212 HIS A N 1
ATOM 612 C CA . HIS A 1 86 ? -29.947 16.554 -9.665 1.00 47.08 212 HIS A CA 1
ATOM 613 C C . HIS A 1 86 ? -28.490 16.893 -9.965 1.00 40.34 212 HIS A C 1
ATOM 614 O O . HIS A 1 86 ? -27.848 17.690 -9.274 1.00 41.77 212 HIS A O 1
ATOM 621 N N . SER A 1 87 ? -27.960 16.233 -10.994 1.00 35.62 213 SER A N 1
ATOM 622 C CA . SER A 1 87 ? -26.542 16.350 -11.309 1.00 30.57 213 SER A CA 1
ATOM 623 C C . SER A 1 87 ? -26.139 17.787 -11.628 1.00 32.12 213 SER A C 1
ATOM 624 O O . SER A 1 87 ? -24.981 18.157 -11.419 1.00 31.17 213 SER A O 1
ATOM 627 N N . LEU A 1 88 ? -27.066 18.611 -12.129 1.00 26.72 214 LEU A N 1
ATOM 628 C CA . LEU A 1 88 ? -26.724 19.996 -12.459 1.00 29.61 214 LEU A CA 1
ATOM 629 C C . LEU A 1 88 ? -26.210 20.760 -11.239 1.00 32.58 214 LEU A C 1
ATOM 630 O O . LEU A 1 88 ? -25.170 21.423 -11.312 1.00 31.61 214 LEU A O 1
ATOM 635 N N . GLU A 1 89 ? -26.939 20.683 -10.112 1.00 32.99 215 GLU A N 1
ATOM 636 C CA . GLU A 1 89 ? -26.518 21.314 -8.857 1.00 33.69 215 GLU A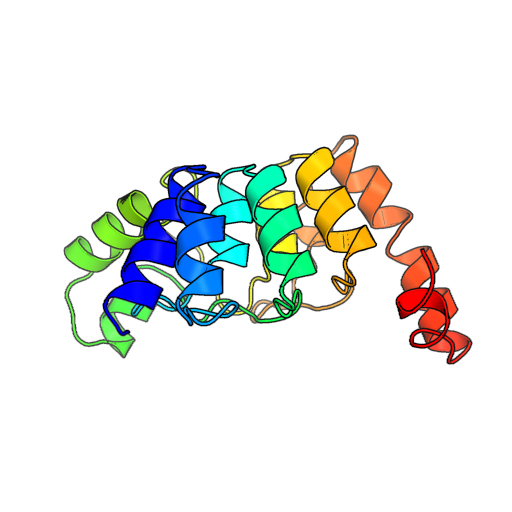 CA 1
ATOM 637 C C . GLU A 1 89 ? -25.197 20.754 -8.357 1.00 29.24 215 GLU A C 1
ATOM 638 O O . GLU A 1 89 ? -24.353 21.499 -7.826 1.00 30.81 215 GLU A O 1
ATOM 644 N N . VAL A 1 90 ? -25.040 19.429 -8.427 1.00 27.93 216 VAL A N 1
ATOM 645 C CA . VAL A 1 90 ? -23.788 18.798 -8.010 1.00 28.46 216 VAL A CA 1
ATOM 646 C C . VAL A 1 90 ? -22.620 19.308 -8.839 1.00 24.93 216 VAL A C 1
ATOM 647 O O . VAL A 1 90 ? -21.554 19.631 -8.299 1.00 28.40 216 VAL A O 1
ATOM 651 N N . LEU A 1 91 ? -22.780 19.342 -10.165 1.00 24.54 217 LEU A N 1
ATOM 652 C CA . LEU A 1 91 ? -21.711 19.838 -11.022 1.00 21.05 217 LEU A CA 1
ATOM 653 C C . LEU A 1 91 ? -21.365 21.289 -10.687 1.00 24.54 217 LEU A C 1
ATOM 654 O O . LEU A 1 91 ? -20.190 21.629 -10.520 1.00 22.41 217 LEU A O 1
ATOM 659 N N . ILE A 1 92 ? -22.374 22.163 -10.589 1.00 24.35 218 ILE A N 1
ATOM 660 C CA . ILE A 1 92 ? -22.088 23.573 -10.295 1.00 24.10 218 ILE A CA 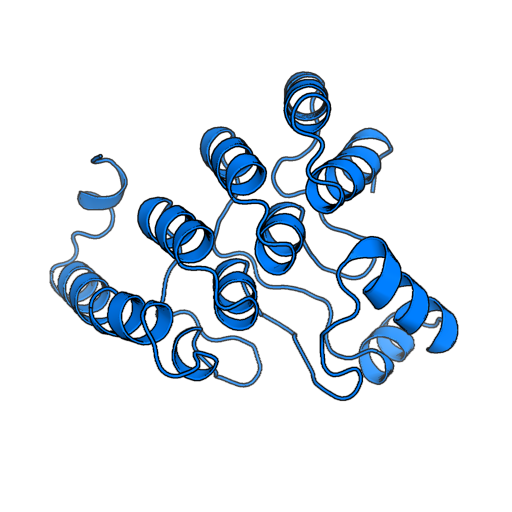1
ATOM 661 C C . ILE A 1 92 ? -21.380 23.712 -8.955 1.00 27.21 218 ILE A C 1
ATOM 662 O O . ILE A 1 92 ? -20.432 24.497 -8.816 1.00 25.75 218 ILE A O 1
ATOM 667 N N . THR A 1 93 ? -21.814 22.945 -7.955 1.00 25.25 219 THR A N 1
ATOM 668 C CA . THR A 1 93 ? -21.232 23.100 -6.627 1.00 22.85 219 THR A CA 1
ATOM 669 C C . THR A 1 93 ? -19.812 22.546 -6.582 1.00 24.97 219 THR A C 1
ATOM 670 O O . THR A 1 93 ? -18.915 23.173 -6.007 1.00 22.35 219 THR A O 1
ATOM 674 N N . ARG A 1 94 ? -19.584 21.377 -7.196 1.00 23.51 220 ARG A N 1
ATOM 675 C CA . ARG A 1 94 ? -18.223 20.853 -7.293 1.00 21.01 220 ARG A CA 1
ATOM 676 C C . ARG A 1 94 ? -17.307 21.838 -8.021 1.00 25.40 220 ARG A C 1
ATOM 677 O O . ARG A 1 94 ? -16.200 22.127 -7.560 1.00 27.98 220 ARG A O 1
ATOM 685 N N . GLU A 1 95 ? -17.766 22.398 -9.146 1.00 25.56 221 GLU A N 1
ATOM 686 C CA . GLU A 1 95 ? -16.933 23.352 -9.871 1.00 22.12 221 GLU A CA 1
ATOM 687 C C . GLU A 1 95 ? -16.760 24.674 -9.130 1.00 28.67 221 GLU A C 1
ATOM 688 O O . GLU A 1 95 ? -15.657 25.241 -9.145 1.00 32.36 221 GLU A O 1
ATOM 694 N N . ASP A 1 96 ? -17.806 25.166 -8.463 1.00 27.96 222 ASP A N 1
ATOM 695 C CA . ASP A 1 96 ? -17.779 26.496 -7.856 1.00 28.92 222 ASP A CA 1
ATOM 696 C C . ASP A 1 96 ? -17.156 26.492 -6.470 1.00 30.17 222 ASP A C 1
ATOM 697 O O . ASP A 1 96 ? -16.419 27.422 -6.122 1.00 28.74 222 ASP A O 1
ATOM 702 N N . ASP A 1 97 ? -17.461 25.480 -5.657 1.00 24.84 223 ASP A N 1
ATOM 703 C CA . ASP A 1 97 ? -16.979 25.425 -4.282 1.00 25.53 223 ASP A CA 1
ATOM 704 C C . ASP A 1 97 ? -15.686 24.628 -4.134 1.00 24.50 223 ASP A C 1
ATOM 705 O O . ASP A 1 97 ? -15.079 24.653 -3.061 1.00 25.02 223 ASP A O 1
ATOM 710 N N . PHE A 1 98 ? -15.264 23.909 -5.170 1.00 22.63 224 PHE A N 1
ATOM 711 C CA . PHE A 1 98 ? -14.064 23.091 -5.082 1.00 23.74 224 PHE A CA 1
ATOM 712 C C . PHE A 1 98 ? -13.089 23.552 -6.150 1.00 21.91 224 PHE A C 1
ATOM 713 O O . PHE A 1 98 ? -12.180 24.335 -5.857 1.00 23.42 224 PHE A O 1
ATOM 721 N N . ASN A 1 99 ? -13.315 23.160 -7.399 1.00 21.84 225 ASN A N 1
ATOM 722 C CA . ASN A 1 99 ? -12.398 23.484 -8.483 1.00 23.96 225 ASN A CA 1
ATOM 723 C C . ASN A 1 99 ? -13.036 23.115 -9.809 1.00 23.38 225 ASN A C 1
ATOM 724 O O . ASN A 1 99 ? -13.711 22.089 -9.898 1.00 26.10 225 ASN A O 1
ATOM 729 N N . ASN A 1 100 ? -12.800 23.920 -10.846 1.00 27.16 226 ASN A N 1
ATOM 730 C CA . ASN A 1 100 ? -13.471 23.677 -12.123 1.00 27.40 226 ASN A CA 1
ATOM 731 C C . ASN A 1 100 ? -12.551 23.092 -13.198 1.00 32.87 226 ASN A C 1
ATOM 732 O O . ASN A 1 100 ? -12.930 23.060 -14.372 1.00 31.26 226 ASN A O 1
ATOM 737 N N . ARG A 1 101 ? -11.375 22.597 -12.823 1.00 29.86 227 ARG A N 1
ATOM 738 C CA . ARG A 1 101 ? -10.384 22.101 -13.766 1.00 32.14 227 ARG A CA 1
ATOM 739 C C . ARG A 1 101 ? -10.277 20.580 -13.777 1.00 37.13 227 ARG A C 1
ATOM 740 O O . ARG A 1 101 ? -9.381 20.040 -14.429 1.00 36.72 227 ARG A O 1
ATOM 748 N N . LEU A 1 102 ? -11.164 19.876 -13.080 1.00 26.51 228 LEU A N 1
ATOM 749 C CA . LEU A 1 102 ? -11.127 18.421 -12.993 1.00 28.23 228 LEU A CA 1
ATOM 750 C C . LEU A 1 102 ? -12.078 17.787 -14.005 1.00 30.05 228 LEU A C 1
ATOM 751 O O . LEU A 1 102 ? -12.990 18.427 -14.523 1.00 27.01 228 LEU A O 1
ATOM 756 N N . ASN A 1 103 ? -11.844 16.500 -14.281 1.00 27.04 229 ASN A N 1
ATOM 757 C CA . ASN A 1 103 ? -12.707 15.739 -15.177 1.00 26.75 229 ASN A CA 1
ATOM 758 C C . ASN A 1 103 ? -14.043 15.431 -14.495 1.00 27.78 229 ASN A C 1
ATOM 759 O O . ASN A 1 103 ? -14.092 14.683 -13.514 1.00 26.47 229 ASN A O 1
ATOM 764 N N . ASN A 1 104 ? -15.127 15.986 -15.053 1.00 30.45 230 ASN A N 1
ATOM 765 C CA . ASN A 1 104 ? -16.485 15.767 -14.548 1.00 36.82 230 ASN A CA 1
ATOM 766 C C . ASN A 1 104 ? -16.918 14.311 -14.609 1.00 32.86 230 ASN A C 1
ATOM 767 O O . ASN A 1 104 ? -17.815 13.913 -13.859 1.00 37.47 230 ASN A O 1
ATOM 772 N N . ARG A 1 105 ? -16.323 13.520 -15.497 1.00 30.64 231 ARG A N 1
ATOM 773 C CA . ARG A 1 105 ? -16.720 12.131 -15.679 1.00 31.33 231 ARG A CA 1
ATOM 774 C C . ARG A 1 105 ? -16.050 11.192 -14.685 1.00 32.69 231 ARG A C 1
ATOM 775 O O . ARG A 1 105 ? -16.509 10.059 -14.521 1.00 32.49 231 ARG A O 1
ATOM 783 N N . ALA A 1 106 ? -14.979 11.624 -14.035 1.00 26.05 232 ALA A N 1
ATOM 784 C CA . ALA A 1 106 ? -14.131 10.738 -13.252 1.00 27.81 232 ALA A CA 1
ATOM 785 C C . ALA A 1 106 ? -14.629 10.626 -11.813 1.00 29.94 232 ALA A C 1
ATOM 786 O O . ALA A 1 106 ? -15.364 11.480 -11.318 1.00 26.92 232 ALA A O 1
ATOM 788 N N . SER A 1 107 ? -14.231 9.542 -11.147 1.00 28.47 233 SER A N 1
ATOM 789 C CA . SER A 1 107 ? -14.543 9.338 -9.737 1.00 26.29 233 SER A CA 1
ATOM 790 C C . SER A 1 107 ? -13.355 9.749 -8.881 1.00 27.04 233 SER A C 1
ATOM 791 O O . SER A 1 107 ? -12.216 9.410 -9.190 1.00 27.01 233 SER A O 1
ATOM 794 N N . PHE A 1 108 ? -13.631 10.465 -7.798 1.00 23.53 234 PHE A N 1
ATOM 795 C CA . PHE A 1 108 ? -12.592 10.949 -6.904 1.00 23.17 234 PHE A CA 1
ATOM 796 C C . PHE A 1 108 ? -12.739 10.387 -5.505 1.00 23.61 234 PHE A C 1
ATOM 797 O O . PHE A 1 108 ? -12.063 10.870 -4.580 1.00 21.27 234 PHE A O 1
ATOM 805 N N . LYS A 1 109 ? -13.567 9.349 -5.335 1.00 20.77 235 LYS A N 1
ATOM 806 C CA . LYS A 1 109 ? -13.807 8.793 -4.010 1.00 24.53 235 LYS A CA 1
ATOM 807 C C . LYS A 1 109 ? -12.501 8.323 -3.379 1.00 23.06 235 LYS A C 1
ATOM 808 O O . LYS A 1 109 ? -11.723 7.597 -4.002 1.00 24.71 235 LYS A O 1
ATOM 814 N N . GLY A 1 110 ? -12.255 8.777 -2.150 1.00 21.41 236 GLY A N 1
ATOM 815 C CA . GLY A 1 110 ? -11.078 8.407 -1.406 1.00 21.57 236 GLY A CA 1
ATOM 816 C C . GLY A 1 110 ? -9.837 9.229 -1.700 1.00 22.96 236 GLY A C 1
ATOM 817 O O . GLY A 1 110 ? -8.790 8.967 -1.099 1.00 22.89 236 GLY A O 1
ATOM 818 N N . CYS A 1 111 ? -9.912 10.215 -2.595 1.00 20.57 237 CYS A N 1
ATOM 819 C CA . CYS A 1 111 ? -8.751 11.070 -2.850 1.00 20.15 237 CYS A CA 1
ATOM 820 C C . CYS A 1 111 ? -8.408 11.899 -1.621 1.00 18.45 237 CYS A C 1
ATOM 821 O O . CYS A 1 111 ? -9.277 12.541 -1.030 1.00 22.76 237 CYS A O 1
ATOM 824 N N . THR A 1 112 ? -7.131 11.905 -1.258 1.00 19.21 238 THR A N 1
ATOM 825 C CA . THR A 1 112 ? -6.648 12.723 -0.154 1.00 20.28 238 THR A CA 1
ATOM 826 C C . THR A 1 112 ? -6.263 14.112 -0.655 1.00 19.58 238 THR A C 1
ATOM 827 O O . THR A 1 112 ? -6.181 14.355 -1.859 1.00 18.95 238 THR A O 1
ATOM 831 N N . ALA A 1 113 ? -6.015 15.026 0.289 1.00 20.13 239 ALA A N 1
ATOM 832 C CA . ALA A 1 113 ? -5.421 16.318 -0.055 1.00 18.46 239 ALA A CA 1
ATOM 833 C C . ALA A 1 113 ? -4.150 16.153 -0.893 1.00 20.76 239 ALA A C 1
ATOM 834 O O . ALA A 1 113 ? -3.903 16.934 -1.823 1.00 16.69 239 ALA A O 1
ATOM 836 N N . LEU A 1 114 ? -3.345 15.121 -0.598 1.00 17.71 240 LEU A N 1
ATOM 837 C CA . LEU A 1 114 ? -2.136 14.893 -1.393 1.00 18.74 240 LEU A CA 1
ATOM 838 C C . LEU A 1 114 ? -2.465 14.513 -2.839 1.00 18.01 240 LEU A C 1
ATOM 839 O O . LEU A 1 114 ? -1.810 15.006 -3.763 1.00 18.53 240 LEU A O 1
ATOM 844 N N . HIS A 1 115 ? -3.441 13.610 -3.066 1.00 19.96 241 HIS A N 1
ATOM 845 C CA . HIS A 1 115 ? -3.897 13.327 -4.429 1.00 19.35 241 HIS A CA 1
ATOM 846 C C . HIS A 1 115 ? -4.201 14.628 -5.177 1.00 18.57 241 HIS A C 1
ATOM 847 O O . HIS A 1 115 ? -3.815 14.817 -6.342 1.00 20.14 241 HIS A O 1
ATOM 854 N N . TYR A 1 116 ? -4.905 15.541 -4.512 1.00 18.35 242 TYR A N 1
ATOM 855 C CA . TYR A 1 116 ? -5.327 16.762 -5.186 1.00 19.20 242 TYR A CA 1
ATOM 856 C C . TYR A 1 116 ? -4.155 17.704 -5.452 1.00 21.03 242 TYR A C 1
ATOM 857 O O . TYR A 1 116 ? -4.098 18.326 -6.520 1.00 22.02 242 TYR A O 1
ATOM 866 N N . ALA A 1 117 ? -3.228 17.848 -4.495 1.00 18.91 243 ALA A N 1
ATOM 867 C CA . ALA A 1 117 ? -2.051 18.680 -4.739 1.00 16.53 243 ALA A CA 1
ATOM 868 C C . ALA A 1 117 ? -1.229 18.134 -5.895 1.00 19.51 243 ALA A C 1
ATOM 869 O O . ALA A 1 117 ? -0.633 18.900 -6.667 1.00 21.30 243 ALA A O 1
ATOM 871 N N . VAL A 1 118 ? -1.174 16.809 -6.027 1.00 17.15 244 VAL A N 1
ATOM 872 C CA . VAL A 1 118 ? -0.445 16.215 -7.139 1.00 22.16 244 VAL A CA 1
ATOM 873 C C . VAL A 1 118 ? -1.160 16.496 -8.453 1.00 23.95 244 VAL A C 1
ATOM 874 O O . VAL A 1 118 ? -0.523 16.837 -9.459 1.00 21.27 244 VAL A O 1
ATOM 878 N N . LEU A 1 119 ? -2.495 16.418 -8.463 1.00 23.63 245 LEU A N 1
ATOM 879 C CA . LEU A 1 119 ? -3.230 16.775 -9.678 1.00 21.07 245 LEU A CA 1
ATOM 880 C C . LEU A 1 119 ? -3.032 18.247 -10.017 1.00 26.95 245 LEU A C 1
ATOM 881 O O . LEU A 1 119 ? -2.947 18.617 -11.191 1.00 25.29 245 LEU A O 1
ATOM 886 N N . ALA A 1 120 ? -2.911 19.099 -9.003 1.00 21.26 246 ALA A N 1
ATOM 887 C CA . ALA A 1 120 ? -2.596 20.504 -9.250 1.00 27.57 246 ALA A CA 1
ATOM 888 C C . ALA A 1 120 ? -1.150 20.720 -9.666 1.00 28.48 246 ALA A C 1
ATOM 889 O O . ALA A 1 120 ? -0.801 21.832 -10.066 1.00 26.64 246 ALA A O 1
ATOM 891 N N . ASP A 1 121 ? -0.316 19.684 -9.576 1.00 23.17 247 ASP A N 1
ATOM 892 C CA . ASP A 1 121 ? 1.098 19.719 -9.969 1.00 23.40 247 ASP A CA 1
ATOM 893 C C . ASP A 1 121 ? 1.865 20.854 -9.294 1.00 27.25 247 ASP A C 1
ATOM 894 O O . ASP A 1 121 ? 2.691 21.536 -9.914 1.00 27.82 247 ASP A O 1
ATOM 899 N N . ASP A 1 122 ? 1.604 21.054 -8.008 1.00 26.42 248 ASP A N 1
ATOM 900 C CA . ASP A 1 122 ? 2.187 22.169 -7.273 1.00 25.77 248 ASP A CA 1
ATOM 901 C C . ASP A 1 122 ? 3.212 21.628 -6.285 1.00 25.92 248 ASP A C 1
ATOM 902 O O . ASP A 1 122 ? 2.851 21.018 -5.267 1.00 23.26 248 ASP A O 1
ATOM 907 N N . TYR A 1 123 ? 4.490 21.889 -6.576 1.00 24.47 249 TYR A N 1
ATOM 908 C CA . TYR A 1 123 ? 5.575 21.397 -5.734 1.00 25.67 249 TYR A CA 1
ATOM 909 C C . TYR A 1 123 ? 5.401 21.842 -4.287 1.00 26.04 249 TYR A C 1
ATOM 910 O O . TYR A 1 123 ? 5.550 21.039 -3.359 1.00 23.75 249 TYR A O 1
ATOM 919 N N . ARG A 1 124 ? 5.086 23.119 -4.071 1.00 25.05 250 ARG A N 1
ATOM 920 C CA . ARG A 1 124 ? 5.091 23.627 -2.702 1.00 24.43 250 ARG A CA 1
ATOM 921 C C . ARG A 1 124 ? 3.974 22.997 -1.874 1.00 25.87 250 ARG A C 1
ATOM 922 O O . ARG A 1 124 ? 4.189 22.607 -0.719 1.00 26.22 250 ARG A O 1
ATOM 930 N N . THR A 1 125 ? 2.788 22.853 -2.462 1.00 23.97 251 THR A N 1
ATOM 931 C CA . THR A 1 125 ? 1.673 22.248 -1.734 1.00 28.52 251 THR A CA 1
ATOM 932 C C . THR A 1 125 ? 1.939 20.772 -1.447 1.00 24.36 251 THR A C 1
ATOM 933 O O . THR A 1 125 ? 1.668 20.287 -0.338 1.00 22.26 251 THR A O 1
ATOM 937 N N . VAL A 1 126 ? 2.479 20.044 -2.434 1.00 22.70 252 VAL A N 1
ATOM 938 C CA . VAL A 1 126 ? 2.810 18.632 -2.230 1.00 23.09 252 VAL A CA 1
ATOM 939 C C . VAL A 1 126 ? 3.832 18.484 -1.113 1.00 23.19 252 VAL A C 1
ATOM 940 O O . VAL A 1 126 ? 3.681 17.646 -0.214 1.00 19.86 252 VAL A O 1
ATOM 944 N N . LYS A 1 127 ? 4.896 19.292 -1.159 1.00 24.26 253 LYS A N 1
ATOM 945 C CA . LYS A 1 127 ? 5.925 19.217 -0.121 1.00 24.23 253 LYS A CA 1
ATOM 946 C C . LYS A 1 127 ? 5.349 19.511 1.260 1.00 23.72 253 LYS A C 1
ATOM 947 O O . LYS A 1 127 ? 5.692 18.839 2.240 1.00 25.73 253 LYS A O 1
ATOM 953 N N . GLU A 1 128 ? 4.506 20.534 1.366 1.00 20.47 254 GLU A N 1
ATOM 954 C CA . GLU A 1 128 ? 3.914 20.859 2.660 1.00 24.55 254 GLU A CA 1
ATOM 955 C C . GLU A 1 128 ? 3.078 19.707 3.205 1.00 23.55 254 GLU A C 1
ATOM 956 O O . GLU A 1 128 ? 3.097 19.433 4.409 1.00 23.66 254 GLU A O 1
ATOM 962 N N . LEU A 1 129 ? 2.349 19.005 2.335 1.00 21.33 255 LEU A N 1
ATOM 963 C CA . LEU A 1 129 ? 1.536 17.886 2.806 1.00 21.19 255 LEU A CA 1
ATOM 964 C C . LEU A 1 129 ? 2.418 16.711 3.239 1.00 21.98 255 LEU A C 1
ATOM 965 O O . LEU A 1 129 ? 2.188 16.111 4.298 1.00 23.52 255 LEU A O 1
ATOM 970 N N . LEU A 1 130 ? 3.453 16.386 2.454 1.00 18.85 256 LEU A N 1
ATOM 971 C CA . LEU A 1 130 ? 4.380 15.323 2.845 1.00 21.46 256 LEU A CA 1
ATOM 972 C C . LEU A 1 130 ? 5.084 15.663 4.157 1.00 24.14 256 LEU A C 1
ATOM 973 O O . LEU A 1 130 ? 5.181 14.823 5.059 1.00 26.60 256 LEU A O 1
ATOM 978 N N . ASP A 1 131 ? 5.567 16.899 4.293 1.00 24.96 257 ASP A N 1
ATOM 979 C CA . ASP A 1 131 ? 6.198 17.299 5.544 1.00 26.96 257 ASP A CA 1
ATOM 980 C C . ASP A 1 131 ? 5.205 17.249 6.703 1.00 28.78 257 ASP A C 1
ATOM 981 O O . ASP A 1 131 ? 5.617 17.090 7.854 1.00 27.43 257 ASP A O 1
ATOM 986 N N . GLY A 1 132 ? 3.910 17.345 6.420 1.00 28.80 258 GLY A N 1
ATOM 987 C CA . GLY A 1 132 ? 2.849 17.333 7.403 1.00 27.80 258 GLY A CA 1
ATOM 988 C C . GLY A 1 132 ? 2.276 15.974 7.737 1.00 30.08 258 GLY A C 1
ATOM 989 O O . GLY A 1 132 ? 1.241 15.909 8.410 1.00 34.97 258 GLY A O 1
ATOM 990 N N . GLY A 1 133 ? 2.888 14.885 7.273 1.00 25.46 259 GLY A N 1
ATOM 991 C CA . GLY A 1 133 ? 2.439 13.557 7.627 1.00 26.49 259 GLY A CA 1
ATOM 992 C C . GLY A 1 133 ? 1.544 12.868 6.622 1.00 27.11 259 GLY A C 1
ATOM 993 O O . GLY A 1 133 ? 1.016 11.792 6.930 1.00 26.31 259 GLY A O 1
ATOM 994 N N . ALA A 1 134 ? 1.363 13.438 5.438 1.00 21.98 260 ALA A N 1
ATOM 995 C CA . ALA A 1 134 ? 0.566 12.792 4.402 1.00 20.89 260 ALA A CA 1
ATOM 996 C C . ALA A 1 134 ? 1.209 11.470 3.996 1.00 22.71 260 ALA A C 1
ATOM 997 O O . ALA A 1 134 ? 2.409 11.415 3.717 1.00 23.90 260 ALA A O 1
ATOM 999 N N . ASN A 1 135 ? 0.411 10.405 3.961 1.00 23.56 261 ASN A N 1
ATOM 1000 C CA . ASN A 1 135 ? 0.906 9.094 3.556 1.00 22.78 261 ASN A CA 1
ATOM 1001 C C . ASN A 1 135 ? 0.916 8.967 2.031 1.00 19.77 261 ASN A C 1
ATOM 1002 O O . ASN A 1 135 ? -0.153 8.841 1.414 1.00 22.31 261 ASN A O 1
ATOM 1007 N N . PRO A 1 136 ? 2.089 8.976 1.382 1.00 20.80 262 PRO A N 1
ATOM 1008 C CA . PRO A 1 136 ? 2.117 8.857 -0.092 1.00 20.85 262 PRO A CA 1
ATOM 1009 C C . PRO A 1 136 ? 1.689 7.484 -0.623 1.00 20.74 262 PRO A C 1
ATOM 1010 O O . PRO A 1 136 ? 1.432 7.353 -1.833 1.00 23.69 262 PRO A O 1
ATOM 1014 N N . LEU A 1 137 ? 1.614 6.458 0.233 1.00 20.86 263 LEU A N 1
ATOM 1015 C CA . LEU A 1 137 ? 1.209 5.121 -0.173 1.00 22.29 263 LEU A CA 1
ATOM 1016 C C . LEU A 1 137 ? -0.295 4.894 -0.086 1.00 20.86 263 LEU A C 1
ATOM 1017 O O . LEU A 1 137 ? -0.779 3.854 -0.541 1.00 22.79 263 LEU A O 1
ATOM 1022 N N . GLN A 1 138 ? -1.052 5.825 0.487 1.00 21.97 264 GLN A N 1
ATOM 1023 C CA . GLN A 1 138 ? -2.471 5.581 0.690 1.00 18.92 264 GLN A CA 1
ATOM 1024 C C . GLN A 1 138 ? -3.223 5.719 -0.629 1.00 25.30 264 GLN A C 1
ATOM 1025 O O . GLN A 1 138 ? -3.144 6.755 -1.304 1.00 24.30 264 GLN A O 1
ATOM 1031 N N . ARG A 1 139 ? -3.953 4.670 -0.994 1.00 23.12 265 ARG A N 1
ATOM 1032 C CA . ARG A 1 139 ? -4.682 4.596 -2.256 1.00 23.49 265 ARG A CA 1
ATOM 1033 C C . ARG A 1 139 ? -6.103 5.117 -2.096 1.00 23.37 265 ARG A C 1
ATOM 1034 O O . ARG A 1 139 ? -6.682 5.067 -1.006 1.00 25.61 265 ARG A O 1
ATOM 1042 N N . ASN A 1 140 ? -6.665 5.629 -3.194 1.00 25.10 266 ASN A N 1
ATOM 1043 C CA . ASN A 1 140 ? -8.067 6.025 -3.192 1.00 24.42 266 ASN A CA 1
ATOM 1044 C C . ASN A 1 140 ? -8.925 4.791 -3.507 1.00 27.68 266 ASN A C 1
ATOM 1045 O O . ASN A 1 140 ? -8.432 3.659 -3.554 1.00 25.77 266 ASN A O 1
ATOM 1050 N N A GLU A 1 141 ? -10.229 4.999 -3.719 0.49 24.53 267 GLU A N 1
ATOM 1051 N N B GLU A 1 141 ? -10.226 5.002 -3.721 0.51 24.55 267 GLU A N 1
ATOM 1052 C CA A GLU A 1 141 ? -11.137 3.880 -3.967 0.49 28.93 267 GLU A CA 1
ATOM 1053 C CA B GLU A 1 141 ? -11.139 3.890 -3.971 0.51 28.92 267 GLU A CA 1
ATOM 1054 C C A GLU A 1 141 ? -10.831 3.168 -5.280 0.49 29.52 267 GLU A C 1
ATOM 1055 C C B GLU A 1 141 ? -10.813 3.166 -5.272 0.51 29.51 267 GLU A C 1
ATOM 1056 O O A GLU A 1 141 ? -11.073 1.962 -5.399 0.49 29.05 267 GLU A O 1
ATOM 1057 O O B GLU A 1 141 ? -11.023 1.952 -5.375 0.51 29.07 267 GLU A O 1
ATOM 1068 N N . MET A 1 142 ? -10.317 3.885 -6.276 1.00 27.36 268 MET A N 1
ATOM 1069 C CA . MET A 1 142 ? -9.922 3.247 -7.522 1.00 27.35 268 MET A CA 1
ATOM 1070 C C . MET A 1 142 ? -8.563 2.564 -7.440 1.00 31.70 268 MET A C 1
ATOM 1071 O O . MET A 1 142 ? -8.120 1.986 -8.441 1.00 31.64 268 MET A O 1
ATOM 1076 N N . GLY A 1 143 ? -7.904 2.623 -6.288 1.00 25.81 269 GLY A N 1
ATOM 1077 C CA . GLY A 1 143 ? -6.645 1.938 -6.060 1.00 24.67 269 GLY A CA 1
ATOM 1078 C C . GLY A 1 143 ? -5.414 2.705 -6.476 1.00 26.80 269 GLY A C 1
ATOM 1079 O O . GLY A 1 143 ? -4.347 2.102 -6.638 1.00 25.64 269 GLY A O 1
ATOM 10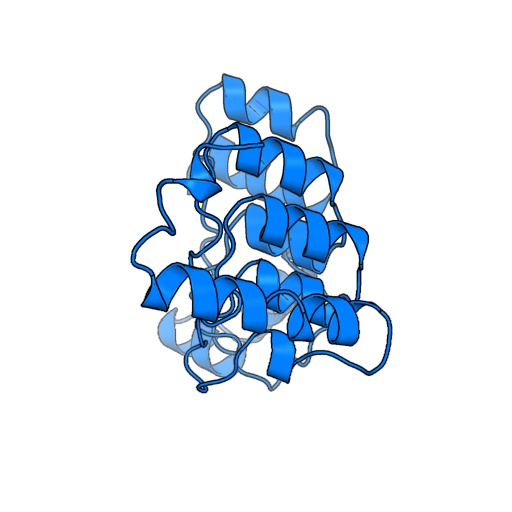80 N N . HIS A 1 144 ? -5.528 4.011 -6.676 1.00 23.72 270 HIS A N 1
ATOM 1081 C CA . HIS A 1 144 ? -4.425 4.818 -7.179 1.00 26.50 270 HIS A CA 1
ATOM 1082 C C . HIS A 1 144 ? -3.755 5.543 -6.026 1.00 24.16 270 HIS A C 1
ATOM 1083 O O . HIS A 1 144 ? -4.429 6.025 -5.111 1.00 23.48 270 HIS A O 1
ATOM 1090 N N . THR A 1 145 ? -2.427 5.604 -6.064 1.00 22.71 271 THR A N 1
ATOM 1091 C CA . THR A 1 145 ? -1.691 6.443 -5.138 1.00 19.56 271 THR A CA 1
ATOM 1092 C C . THR A 1 145 ? -1.613 7.856 -5.678 1.00 22.95 271 THR A C 1
ATOM 1093 O O . THR A 1 145 ? -1.903 8.119 -6.849 1.00 22.42 271 THR A O 1
ATOM 1097 N N . PRO A 1 146 ? -1.171 8.804 -4.858 1.00 20.20 272 PRO A N 1
ATOM 1098 C CA . PRO A 1 146 ? -0.899 10.133 -5.414 1.00 19.53 272 PRO A CA 1
ATOM 1099 C C . PRO A 1 146 ? 0.148 10.087 -6.524 1.00 21.78 272 PRO A C 1
ATOM 1100 O O . PRO A 1 146 ? -0.010 10.780 -7.537 1.00 23.41 272 PRO A O 1
ATOM 1104 N N . LEU A 1 147 ? 1.179 9.238 -6.407 1.00 20.47 273 LEU A N 1
ATOM 1105 C CA . LEU A 1 147 ? 2.169 9.151 -7.486 1.00 22.75 273 LEU A CA 1
ATOM 1106 C C . LEU A 1 147 ? 1.550 8.665 -8.785 1.00 22.83 273 LEU A C 1
ATOM 1107 O O . LEU A 1 147 ? 1.975 9.088 -9.864 1.00 23.15 273 LEU A O 1
ATOM 1112 N N . ASP A 1 148 ? 0.519 7.818 -8.713 1.00 25.07 274 ASP A N 1
ATOM 1113 C CA . ASP A 1 148 ? -0.183 7.416 -9.928 1.00 23.08 274 ASP A CA 1
ATOM 1114 C C . ASP A 1 148 ? -0.773 8.610 -10.679 1.00 25.37 274 ASP A C 1
ATOM 1115 O O . ASP A 1 148 ? -0.948 8.541 -11.899 1.00 29.65 274 ASP A O 1
ATOM 1120 N N . TYR A 1 149 ? -1.074 9.713 -9.988 1.00 21.81 275 TYR A N 1
ATOM 1121 C CA . TYR A 1 149 ? -1.702 10.869 -10.625 1.00 20.38 275 TYR A CA 1
ATOM 1122 C C . TYR A 1 149 ? -0.709 11.976 -10.962 1.00 20.72 275 TYR A C 1
ATOM 1123 O O . TYR A 1 149 ? -1.128 13.052 -11.405 1.00 22.41 275 TYR A O 1
ATOM 1132 N N . ALA A 1 150 ? 0.577 11.737 -10.763 1.00 21.52 276 ALA A N 1
ATOM 1133 C CA . ALA A 1 150 ? 1.608 12.729 -11.023 1.00 20.73 276 ALA A CA 1
ATOM 1134 C C . ALA A 1 150 ? 1.903 12.817 -12.515 1.00 24.76 276 ALA A C 1
ATOM 1135 O O . ALA A 1 150 ? 1.900 11.808 -13.233 1.00 24.85 276 ALA A O 1
ATOM 1137 N N . ARG A 1 151 ? 2.178 14.024 -12.984 1.00 27.83 277 ARG A N 1
ATOM 1138 C CA . ARG A 1 151 ? 2.772 14.171 -14.305 1.00 27.68 277 ARG A CA 1
ATOM 1139 C C . ARG A 1 151 ? 4.280 14.325 -14.157 1.00 25.88 277 ARG A C 1
ATOM 1140 O O . ARG A 1 151 ? 4.798 14.570 -13.062 1.00 26.78 277 ARG A O 1
ATOM 1148 N N . GLU A 1 152 ? 4.990 14.099 -15.259 1.00 25.13 278 GLU A N 1
ATOM 1149 C CA . GLU A 1 152 ? 6.445 14.156 -15.218 1.00 29.81 278 GLU A CA 1
ATOM 1150 C C . GLU A 1 152 ? 6.880 15.550 -14.779 1.00 26.64 278 GLU A C 1
ATOM 1151 O O . GLU A 1 152 ? 6.267 16.556 -15.155 1.00 30.30 278 GLU A O 1
ATOM 1157 N N . GLY A 1 153 ? 7.911 15.602 -13.949 1.00 30.87 279 GLY A N 1
ATOM 1158 C CA . GLY A 1 153 ? 8.402 16.858 -13.434 1.00 28.72 279 GLY A CA 1
ATOM 1159 C C . GLY A 1 153 ? 8.753 16.735 -11.97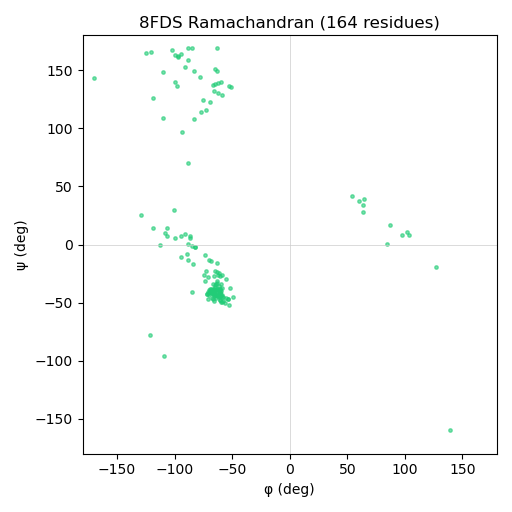1 1.00 30.39 279 GLY A C 1
ATOM 1160 O O . GLY A 1 153 ? 8.981 15.643 -11.451 1.00 24.99 279 GLY A O 1
ATOM 1161 N N . GLU A 1 154 ? 8.802 17.885 -11.308 1.00 27.66 280 GLU A N 1
ATOM 1162 C CA . GLU A 1 154 ? 9.364 17.922 -9.966 1.00 26.59 280 GLU A CA 1
ATOM 1163 C C . GLU A 1 154 ? 8.458 17.249 -8.947 1.00 23.70 280 GLU A C 1
ATOM 1164 O O . GLU A 1 154 ? 8.954 16.729 -7.937 1.00 23.63 280 GLU A O 1
ATOM 1170 N N . VAL A 1 155 ? 7.140 17.244 -9.182 1.00 21.73 281 VAL A N 1
ATOM 1171 C CA . VAL A 1 155 ? 6.249 16.580 -8.236 1.00 23.43 281 VAL A CA 1
ATOM 1172 C C . VAL A 1 155 ? 6.438 15.074 -8.300 1.00 25.74 281 VAL A C 1
ATOM 1173 O O . VAL A 1 155 ? 6.462 14.394 -7.264 1.00 24.61 281 VAL A O 1
ATOM 1177 N N . MET A 1 156 ? 6.576 14.525 -9.507 1.00 20.52 282 MET A N 1
ATOM 1178 C CA . MET A 1 156 ? 6.759 13.082 -9.618 1.00 25.35 282 MET A CA 1
ATOM 1179 C C . MET A 1 156 ? 8.080 12.659 -8.987 1.00 24.96 282 MET A C 1
ATOM 1180 O O . MET A 1 156 ? 8.143 11.633 -8.300 1.00 23.74 282 MET A O 1
ATOM 1185 N N . LYS A 1 157 ? 9.142 13.455 -9.176 1.00 24.17 283 LYS A N 1
ATOM 1186 C CA . LYS A 1 157 ? 10.430 13.124 -8.563 1.00 25.86 283 LYS A CA 1
ATOM 1187 C C . LYS A 1 157 ? 10.345 13.170 -7.044 1.00 23.98 283 LYS A C 1
ATOM 1188 O O . LYS A 1 157 ? 10.825 12.260 -6.353 1.00 26.90 283 LYS A O 1
ATOM 1194 N N . LEU A 1 158 ? 9.731 14.220 -6.504 1.00 21.71 284 LEU A N 1
ATOM 1195 C CA . LEU A 1 158 ? 9.574 14.328 -5.059 1.00 22.20 284 LEU A CA 1
ATOM 1196 C C . LEU A 1 158 ? 8.799 13.139 -4.502 1.00 24.85 284 LEU A C 1
ATOM 1197 O O . LEU A 1 158 ? 9.199 12.561 -3.490 1.00 23.99 284 LEU A O 1
ATOM 1202 N N . LEU A 1 159 ? 7.712 12.732 -5.176 1.00 23.52 285 LEU A N 1
ATOM 1203 C CA . LEU A 1 159 ? 6.912 11.605 -4.684 1.00 20.55 285 LEU A CA 1
ATOM 1204 C C . LEU A 1 159 ? 7.689 10.299 -4.731 1.00 23.51 285 LEU A C 1
ATOM 1205 O O . LEU A 1 159 ? 7.591 9.476 -3.812 1.00 23.94 285 LEU A O 1
ATOM 1210 N N . ARG A 1 160 ? 8.432 10.064 -5.809 1.00 22.29 286 ARG A N 1
ATOM 1211 C CA . ARG A 1 160 ? 9.221 8.835 -5.888 1.00 26.28 286 ARG A CA 1
ATOM 1212 C C . ARG A 1 160 ? 10.198 8.743 -4.721 1.00 26.33 286 ARG A C 1
ATOM 1213 O O . ARG A 1 160 ? 10.295 7.695 -4.070 1.00 27.48 286 ARG A O 1
ATOM 1221 N N . THR A 1 161 ? 10.898 9.846 -4.418 1.00 25.39 287 THR A N 1
ATOM 1222 C CA . THR A 1 161 ? 11.816 9.867 -3.282 1.00 27.21 287 THR A CA 1
ATOM 1223 C C . THR A 1 161 ? 11.077 9.635 -1.970 1.00 30.01 287 THR A C 1
ATOM 1224 O O . THR A 1 161 ? 11.518 8.845 -1.115 1.00 24.24 287 THR A O 1
ATOM 1228 N N A SER A 1 162 ? 9.937 10.305 -1.805 0.62 24.24 288 SER A N 1
ATOM 1229 N N B SER A 1 162 ? 9.949 10.328 -1.791 0.38 24.13 288 SER A N 1
ATOM 1230 C CA A SER A 1 162 ? 9.211 10.270 -0.542 0.62 25.12 288 SER A CA 1
ATOM 1231 C CA B SER A 1 162 ? 9.211 10.271 -0.534 0.38 25.13 288 SER A CA 1
ATOM 1232 C C A SER A 1 162 ? 8.612 8.894 -0.286 0.62 22.98 288 SER A C 1
ATOM 1233 C C B SER A 1 162 ? 8.625 8.888 -0.288 0.38 23.66 288 SER A C 1
ATOM 1234 O O A SER A 1 162 ? 8.594 8.422 0.861 0.62 23.39 288 SER A O 1
ATOM 1235 O O B SER A 1 162 ? 8.616 8.407 0.854 0.38 23.25 288 SER A O 1
ATOM 1240 N N . GLU A 1 163 ? 8.107 8.249 -1.343 1.00 21.16 289 GLU A N 1
ATOM 1241 C CA . GLU A 1 163 ? 7.580 6.893 -1.229 1.00 19.62 289 GLU A CA 1
ATOM 1242 C C . GLU A 1 163 ? 8.635 5.947 -0.674 1.00 22.81 289 GLU A C 1
ATOM 1243 O O . GLU A 1 163 ? 8.362 5.143 0.222 1.00 21.54 289 GLU A O 1
ATOM 1249 N N . ALA A 1 164 ? 9.848 6.012 -1.227 1.00 21.80 290 ALA A N 1
ATOM 1250 C CA . ALA A 1 164 ? 10.909 5.124 -0.777 1.00 23.21 290 ALA A CA 1
ATOM 1251 C C . ALA A 1 164 ? 11.235 5.359 0.691 1.00 21.82 290 ALA A C 1
ATOM 1252 O O . ALA A 1 164 ? 11.453 4.400 1.441 1.00 22.01 290 ALA A O 1
ATOM 1254 N N . LYS A 1 165 ? 11.291 6.629 1.116 1.00 18.78 291 LYS A N 1
ATOM 1255 C CA . LYS A 1 165 ? 11.610 6.937 2.505 1.00 23.39 291 LYS A CA 1
ATOM 1256 C C . LYS A 1 165 ? 10.500 6.483 3.431 1.00 22.57 291 LYS A C 1
ATOM 1257 O O . LYS A 1 165 ? 10.767 5.955 4.516 1.00 24.80 291 LYS A O 1
ATOM 1263 N N . TYR A 1 166 ? 9.250 6.704 3.030 1.00 20.85 292 TYR A N 1
ATOM 1264 C CA . TYR A 1 166 ? 8.125 6.302 3.860 1.00 22.96 292 TYR A CA 1
ATOM 1265 C C . TYR A 1 166 ? 8.076 4.788 4.014 1.00 25.17 292 TYR A C 1
ATOM 1266 O O . TYR A 1 166 ? 7.838 4.278 5.113 1.00 22.31 292 TYR A O 1
ATOM 1275 N N . GLN A 1 167 ? 8.305 4.051 2.920 1.00 20.66 293 GLN A N 1
ATOM 1276 C CA . GLN A 1 167 ? 8.347 2.594 3.000 1.00 20.58 293 GLN A CA 1
ATOM 1277 C C . GLN A 1 167 ? 9.448 2.119 3.942 1.00 24.64 293 GLN A C 1
ATOM 1278 O O . GLN A 1 167 ? 9.247 1.181 4.722 1.00 25.01 293 GLN A O 1
ATOM 1284 N N . GLU A 1 168 ? 10.619 2.752 3.892 1.00 22.25 294 GLU A N 1
ATOM 1285 C CA . GLU A 1 168 ? 11.708 2.348 4.770 1.00 27.09 294 GLU A CA 1
ATOM 1286 C C . GLU A 1 168 ? 11.378 2.632 6.235 1.00 27.04 294 GLU A C 1
ATOM 1287 O O . GLU A 1 168 ? 11.698 1.823 7.115 1.00 26.83 294 GLU A O 1
ATOM 1293 N N . LYS A 1 169 ? 10.740 3.770 6.523 1.00 22.53 295 LYS A N 1
ATOM 1294 C CA . LYS A 1 169 ? 10.367 4.070 7.905 1.00 24.94 295 LYS A CA 1
ATOM 1295 C C . LYS A 1 169 ? 9.327 3.076 8.419 1.00 27.10 295 LYS A C 1
ATOM 1296 O O . LYS A 1 169 ? 9.363 2.661 9.589 1.00 26.36 295 LYS A O 1
ATOM 1302 N N . GLN A 1 170 ? 8.375 2.711 7.557 1.00 27.47 296 GLN A N 1
ATOM 1303 C CA . GLN A 1 170 ? 7.345 1.735 7.896 1.00 28.21 296 GLN A CA 1
ATOM 1304 C C . GLN A 1 170 ? 7.942 0.365 8.186 1.00 30.87 296 GLN A C 1
ATOM 1305 O O . GLN A 1 170 ? 7.545 -0.292 9.154 1.00 30.82 296 GLN A O 1
ATOM 1311 N N . ARG A 1 171 ? 8.889 -0.092 7.353 1.00 30.56 297 ARG A N 1
ATOM 1312 C CA . ARG A 1 171 ? 9.540 -1.379 7.601 1.00 34.54 297 ARG A CA 1
ATOM 1313 C C . ARG A 1 171 ? 10.348 -1.351 8.894 1.00 33.94 297 ARG A C 1
ATOM 1314 O O . ARG A 1 171 ? 10.410 -2.357 9.615 1.00 29.85 297 ARG A O 1
ATOM 1322 N N . LYS A 1 172 ? 10.984 -0.222 9.202 1.00 28.18 298 LYS A N 1
ATOM 1323 C CA . LYS A 1 172 ? 11.771 -0.120 10.424 1.00 31.42 298 LYS A CA 1
ATOM 1324 C C . LYS A 1 172 ? 10.930 0.184 11.649 1.00 32.14 298 LYS A C 1
ATOM 1325 O O . LYS A 1 172 ? 11.487 0.238 12.747 1.00 27.43 298 LYS A O 1
ATOM 1331 N N . ARG A 1 173 ? 9.617 0.356 11.484 1.00 28.69 299 ARG A N 1
ATOM 1332 C CA . ARG A 1 173 ? 8.692 0.590 12.587 1.00 30.70 299 ARG A CA 1
ATOM 1333 C C . ARG A 1 173 ? 8.981 1.917 13.281 1.00 29.16 299 ARG A C 1
ATOM 1334 O O . ARG A 1 173 ? 8.879 2.025 14.496 1.00 31.73 299 ARG A O 1
ATOM 1342 N N . GLU A 1 174 ? 9.323 2.954 12.505 1.00 27.09 300 GLU A N 1
ATOM 1343 C CA . GLU A 1 174 ? 9.730 4.215 13.108 1.00 25.39 300 GLU A CA 1
ATOM 1344 C C . GLU A 1 174 ? 8.973 5.410 12.532 1.00 29.08 300 GLU A C 1
ATOM 1345 O O . GLU A 1 174 ? 9.467 6.541 12.590 1.00 27.67 300 GLU A O 1
ATOM 1351 N N . LEU A 1 175 ? 7.762 5.194 12.006 1.00 25.49 301 LEU A N 1
ATOM 1352 C CA . LEU A 1 175 ? 6.974 6.323 11.496 1.00 26.04 301 LEU A CA 1
ATOM 1353 C C . LEU A 1 175 ? 6.675 7.351 12.578 1.00 27.28 301 LEU A C 1
ATOM 1354 O O . LEU A 1 175 ? 6.737 8.565 12.325 1.00 26.61 301 LEU A O 1
ATOM 1359 N N A GLU A 1 176 ? 6.360 6.891 13.789 0.55 26.77 302 GLU A N 1
ATOM 1360 N N B GLU A 1 176 ? 6.317 6.901 13.789 0.45 26.74 302 GLU A N 1
ATOM 1361 C CA A GLU A 1 176 ? 5.976 7.828 14.839 0.55 30.41 302 GLU A CA 1
ATOM 1362 C CA B GLU A 1 176 ? 5.964 7.865 14.835 0.45 30.41 302 GLU A CA 1
ATOM 1363 C C A GLU A 1 176 ? 7.157 8.675 15.293 0.55 28.25 302 GLU A C 1
ATOM 1364 C C B GLU A 1 176 ? 7.163 8.689 15.284 0.45 28.17 302 GLU A C 1
ATOM 1365 O O A GLU A 1 176 ? 6.987 9.860 15.585 0.55 29.55 302 GLU A O 1
ATOM 1366 O O B GLU A 1 176 ? 7.009 9.876 15.585 0.45 29.66 302 GLU A O 1
ATOM 1377 N N . HIS A 1 177 ? 8.354 8.087 15.337 1.00 27.17 303 HIS A N 1
ATOM 1378 C CA . HIS A 1 177 ? 9.562 8.851 15.638 1.00 25.61 303 HIS A CA 1
ATOM 1379 C C . HIS A 1 177 ? 9.704 10.035 14.694 1.00 27.14 303 HIS A C 1
ATOM 1380 O O . HIS A 1 177 ? 9.854 11.184 15.127 1.00 26.19 303 HIS A O 1
ATOM 1387 N N . HIS A 1 178 ? 9.621 9.775 13.385 1.00 27.01 304 HIS A N 1
ATOM 1388 C CA . HIS A 1 178 ? 9.884 10.850 12.436 1.00 30.56 304 HIS A CA 1
ATOM 1389 C C . HIS A 1 178 ? 8.744 11.850 12.370 1.00 30.89 304 HIS A C 1
ATOM 1390 O O . HIS A 1 178 ? 8.971 13.013 12.042 1.00 29.95 304 HIS A O 1
ATOM 1397 N N . HIS A 1 179 ? 7.522 11.423 12.685 1.00 29.20 305 HIS A N 1
ATOM 1398 C CA . HIS A 1 179 ? 6.398 12.343 12.709 1.00 29.69 305 HIS A CA 1
ATOM 1399 C C . HIS A 1 179 ? 6.585 13.428 13.768 1.00 32.15 305 HIS A C 1
ATOM 1400 O O . HIS A 1 179 ? 6.217 14.585 13.552 1.00 28.96 305 HIS A O 1
ATOM 1407 N N . HIS A 1 180 ? 7.131 13.073 14.926 1.00 26.92 306 HIS A N 1
ATOM 1408 C CA . HIS A 1 180 ? 7.278 14.035 16.009 1.00 28.52 306 HIS A CA 1
ATOM 1409 C C . HIS A 1 180 ? 8.551 14.873 15.878 1.00 31.24 306 HIS A C 1
ATOM 1410 O O . HIS A 1 180 ? 8.748 15.800 16.671 1.00 26.44 306 HIS A O 1
ATOM 1417 N N . HIS A 1 181 ? 9.372 14.626 14.856 1.00 34.01 307 HIS A N 1
ATOM 1418 C CA . HIS A 1 181 ? 10.501 15.488 14.537 1.00 36.61 307 HIS A CA 1
ATOM 1419 C C . HIS A 1 181 ? 10.150 16.518 13.478 1.00 41.82 307 HIS A C 1
ATOM 1420 O O . HIS A 1 181 ? 9.170 16.401 12.742 1.00 42.17 307 HIS A O 1
ATOM 1427 N N . HIS A 1 182 ? 11.014 17.520 13.388 1.00 35.73 308 HIS A N 1
ATOM 1428 C CA . HIS A 1 182 ? 10.933 18.557 12.378 1.00 45.36 308 HIS A CA 1
ATOM 1429 C C . HIS A 1 182 ? 10.718 18.007 10.965 1.00 48.49 308 HIS A C 1
ATOM 1430 O O . HIS A 1 182 ? 11.581 17.320 10.413 1.00 49.43 308 HIS A O 1
#

Nearest PDB structures (foldseek):
  8fds-assembly1_A  TM=1.006E+00  e=7.151E-28  Homo sapiens
  7xc5-assembly1_A  TM=9.954E-01  e=5.438E-24  Homo sapiens
  6gcu-assembly2_F  TM=4.988E-01  e=1.326E-07  synthetic construct
  6sa6-assembly1_A  TM=4.935E-01  e=8.745E-07  synthetic construct
  4cz2-assembly1_D  TM=4.759E-01  e=8.582E-06  Homo sapiens

Foldseek 3Di:
DDPLLVVLLQCLLVLVLVSVVVSVVVPHDLQRADPQFHGSLQLNQLNVSQSSNLVSLVSPHDQQFFGQHFALVVSCVVVVHDSVVSLCCCCPSGNVPDDRVGTRARPTSLLSNQLSVHPSNNVSSLLSLYQQCDAGPVGDGSLNNHDPDDSNVVSVVSNVVNVVCVVVVNSVVSNPPD

Secondary structure (DSSP, 8-state):
--HHHHHHHHHHHHT-HHHHHHHHHTT--TT-B-TTS-BHHHHHHHTT-HHHHHHHHHTT--TT-------HHHHHHHHTS-HHHHHHHHHHHT-SSS-TTS--TT--HHHHHHHTT-HHHHHHHHHTT--TT---TTS--TGGGPPTTHHHHHHHHHHHHHHHHHHTT-HHHHHT--

B-factor: mean 31.76, std 10.69, range [16.33, 87.88]

Organism: Homo sapiens (NCBI:txid9606)

Solvent-accessible surface area: 9670 Å² total; per-residue (Å²): 101,54,130,78,23,48,40,0,11,84,6,0,72,48,75,58,54,141,56,0,56,96,5,31,98,100,62,9,71,22,47,2,70,16,121,2,5,1,5,0,5,2,0,0,0,9,34,122,12,36,49,0,0,99,40,0,30,94,55,53,7,62,19,44,57,24,1,76,3,5,14,18,143,96,7,5,138,130,86,71,58,119,56,116,58,0,49,80,15,10,52,91,53,2,24,102,184,34,73,72,208,34,40,16,58,18,0,3,1,1,0,0,0,2,62,20,62,18,101,156,0,0,87,50,0,29,100,24,28,3,28,2,42,58,140,11,99,111,32,69,7,0,31,82,51,15,166,153,22,107,2,55,116,38,0,154,70,19,30,58,132,36,75,71,52,88,169,122,220,57,46,123,109,73,118,152,114,235